Protein AF-A0A969VNU3-F1 (afdb_monomer)

Secondary structure (DSSP, 8-state):
----HHHHHHHTT-S-STT--HHHHHHHHHHHHHHH-GGGT--HHHHHHHHHHHHHHHHHHH-GGGGSTTTSSS--S----------GGG-TTHHHHHHHHHHHHHHHHHHHHHHHHHHHHHHHHHHHHHHHHHHHHHHHHHHHHHHHHHHHHH---TTGGGS---PPPHHHHHHHHHHHHHHHHHHHHHHHHHHHHHHHHHHHHHHHHHHHHHHH-

Radius of gyration: 34.11 Å; Cα contacts (8 Å, |Δi|>4): 117; chains: 1; bounding box: 64×37×109 Å

Structure (mmCIF, N/CA/C/O backbone):
data_AF-A0A969VNU3-F1
#
_entry.id   AF-A0A969VNU3-F1
#
loop_
_atom_site.group_PDB
_atom_site.id
_atom_site.type_symbol
_atom_site.label_atom_id
_atom_site.label_alt_id
_atom_site.label_comp_id
_atom_site.label_asym_id
_atom_site.label_entity_id
_atom_site.label_seq_id
_atom_site.pdbx_PDB_ins_code
_atom_site.Cartn_x
_atom_site.Cartn_y
_atom_site.Cartn_z
_atom_site.occupancy
_atom_site.B_iso_or_equiv
_atom_site.auth_seq_id
_atom_site.auth_comp_id
_atom_site.auth_asym_id
_atom_site.auth_atom_id
_atom_site.pdbx_PDB_model_num
ATOM 1 N N . MET A 1 1 ? -11.253 19.988 -46.167 1.00 52.16 1 MET A N 1
ATOM 2 C CA . 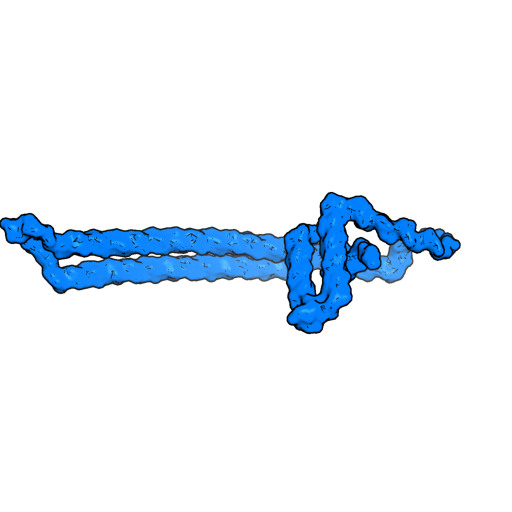MET A 1 1 ? -10.083 19.288 -46.741 1.00 52.16 1 MET A CA 1
ATOM 3 C C . MET A 1 1 ? -10.090 17.891 -46.153 1.00 52.16 1 MET A C 1
ATOM 5 O O . MET A 1 1 ? -10.460 17.763 -44.998 1.00 52.16 1 MET A O 1
ATOM 9 N N . THR A 1 2 ? -9.782 16.848 -46.916 1.00 67.12 2 THR A N 1
ATOM 10 C CA . THR A 1 2 ? -9.648 15.495 -46.355 1.00 67.12 2 THR A CA 1
ATOM 11 C C . THR A 1 2 ? -8.232 15.338 -45.817 1.00 67.12 2 THR A C 1
ATOM 13 O O . THR A 1 2 ? -7.292 15.372 -46.605 1.00 67.12 2 THR A O 1
ATOM 16 N N . ILE A 1 3 ? -8.081 15.224 -44.497 1.00 78.31 3 ILE A N 1
ATOM 17 C CA . ILE A 1 3 ? -6.779 14.985 -43.867 1.00 78.31 3 ILE A CA 1
ATOM 18 C C . ILE A 1 3 ? -6.299 13.562 -44.175 1.00 78.31 3 ILE A C 1
ATOM 20 O O . ILE A 1 3 ? -7.074 12.608 -44.090 1.00 78.31 3 ILE A O 1
ATOM 24 N N . THR A 1 4 ? -5.032 13.428 -44.558 1.00 85.81 4 THR A N 1
ATOM 25 C CA . THR A 1 4 ? -4.413 12.132 -44.886 1.00 85.81 4 THR A CA 1
ATOM 26 C C . THR A 1 4 ? -3.891 11.418 -43.634 1.00 85.81 4 THR A C 1
ATOM 28 O O . THR A 1 4 ? -3.737 12.020 -42.566 1.00 85.81 4 THR A O 1
ATOM 31 N N . TYR A 1 5 ? -3.574 10.128 -43.738 1.00 83.12 5 TYR A N 1
ATOM 32 C CA . TYR A 1 5 ? -2.960 9.323 -42.681 1.00 83.12 5 TYR A CA 1
ATOM 33 C C . TYR A 1 5 ? -1.627 9.918 -42.213 1.00 83.12 5 TYR A C 1
ATOM 35 O O . TYR A 1 5 ? -1.402 10.073 -41.013 1.00 83.12 5 TYR A O 1
ATOM 43 N N . ILE A 1 6 ? -0.768 10.316 -43.158 1.00 84.25 6 ILE A N 1
ATOM 44 C CA . ILE A 1 6 ? 0.545 10.909 -42.861 1.00 84.25 6 ILE A CA 1
ATOM 45 C C . ILE A 1 6 ? 0.376 12.257 -42.153 1.00 84.25 6 ILE A C 1
ATOM 47 O O . ILE A 1 6 ? 1.081 12.546 -41.186 1.00 84.25 6 ILE A O 1
ATOM 51 N N . GLU A 1 7 ? -0.563 13.088 -42.602 1.00 85.38 7 GLU A N 1
ATOM 52 C CA . GLU A 1 7 ? -0.856 14.364 -41.944 1.00 85.38 7 GLU A CA 1
ATOM 53 C C . GLU A 1 7 ? -1.449 14.159 -40.551 1.00 85.38 7 GLU A C 1
ATOM 55 O O . GLU A 1 7 ? -1.065 14.857 -39.615 1.00 85.38 7 GLU A O 1
ATOM 60 N N . SER A 1 8 ? -2.314 13.161 -40.383 1.00 87.50 8 SER A N 1
ATOM 61 C CA . SER A 1 8 ? -2.914 12.836 -39.089 1.00 87.50 8 SER A CA 1
ATOM 62 C C . SER A 1 8 ? -1.859 12.384 -38.073 1.00 87.50 8 SER A C 1
ATOM 64 O O . SER A 1 8 ? -1.873 12.840 -36.928 1.00 87.50 8 SER A O 1
ATOM 66 N N . LEU A 1 9 ? -0.894 11.559 -38.497 1.00 88.19 9 LEU A N 1
ATOM 67 C CA . LEU A 1 9 ? 0.259 11.166 -37.680 1.00 88.19 9 LEU A CA 1
ATOM 68 C C . LEU A 1 9 ? 1.128 12.373 -37.296 1.00 88.19 9 LEU A C 1
ATOM 70 O O . LEU A 1 9 ? 1.498 12.511 -36.132 1.00 88.19 9 LEU A O 1
ATOM 74 N N . LYS A 1 10 ? 1.384 13.293 -38.236 1.00 90.31 10 LYS A N 1
ATOM 75 C CA . LYS A 1 10 ? 2.133 14.535 -37.969 1.00 90.31 10 LYS A CA 1
ATOM 76 C C . LYS A 1 10 ? 1.428 15.435 -36.955 1.00 90.31 10 LYS A C 1
ATOM 78 O O . LYS A 1 10 ? 2.082 15.942 -36.049 1.00 90.31 10 LYS A O 1
ATOM 83 N N . VAL A 1 11 ? 0.108 15.601 -37.064 1.00 89.06 11 VAL A N 1
ATOM 84 C CA . VAL A 1 11 ? -0.693 16.395 -36.112 1.00 89.06 11 VAL A CA 1
ATOM 85 C C . VAL A 1 11 ? -0.615 15.816 -34.695 1.00 89.06 11 VAL A C 1
ATOM 87 O O . VAL A 1 11 ? -0.580 16.567 -33.722 1.00 89.06 11 VAL A O 1
ATOM 90 N N . PHE A 1 12 ? -0.538 14.490 -34.575 1.00 89.88 12 PHE A N 1
ATOM 91 C CA . PHE A 1 12 ? -0.392 13.786 -33.298 1.00 89.88 12 PHE A CA 1
ATOM 92 C C . PHE A 1 12 ? 1.065 13.600 -32.853 1.00 89.88 12 PHE A C 1
ATOM 94 O O . PHE A 1 12 ? 1.301 13.076 -31.765 1.00 89.88 12 PHE A O 1
ATOM 101 N N . ASN A 1 13 ? 2.030 14.047 -33.663 1.00 88.25 13 ASN A N 1
ATOM 102 C CA . ASN A 1 13 ? 3.461 13.827 -33.466 1.00 88.25 13 ASN A CA 1
ATOM 103 C C . ASN A 1 13 ? 3.818 12.340 -33.256 1.00 88.25 13 ASN A C 1
ATOM 105 O O . ASN A 1 13 ? 4.606 11.990 -32.378 1.00 88.25 13 ASN A O 1
ATOM 109 N N . LEU A 1 14 ? 3.197 11.462 -34.048 1.00 86.38 14 LEU A N 1
ATOM 110 C CA . LEU A 1 14 ? 3.408 10.015 -34.036 1.00 86.38 14 LEU A CA 1
ATOM 111 C C . LEU A 1 14 ? 4.155 9.574 -35.297 1.00 86.38 14 LEU A C 1
ATOM 113 O O . LEU A 1 14 ? 3.920 10.097 -36.384 1.00 86.38 14 LEU A O 1
ATOM 117 N N . SER A 1 15 ? 5.027 8.576 -35.161 1.00 82.50 15 SER A N 1
ATOM 118 C CA . SER A 1 15 ? 5.739 7.975 -36.298 1.00 82.50 15 SER A CA 1
ATOM 119 C C . SER A 1 15 ? 4.941 6.842 -36.957 1.00 82.50 15 SER A C 1
ATOM 121 O O . SER A 1 15 ? 4.994 6.692 -38.175 1.00 82.50 15 SER A O 1
ATOM 123 N N . SER A 1 16 ? 4.175 6.067 -36.179 1.00 83.62 16 SER A N 1
ATOM 124 C CA . SER A 1 16 ? 3.247 5.041 -36.676 1.00 83.62 16 SER A CA 1
ATOM 125 C C . SER A 1 16 ? 2.160 4.709 -35.638 1.00 83.62 16 SER A C 1
ATOM 127 O O . SER A 1 16 ? 2.194 5.205 -34.511 1.00 83.62 16 SER A O 1
ATOM 129 N N . LEU A 1 17 ? 1.182 3.878 -36.025 1.00 83.44 17 LEU A N 1
ATOM 130 C CA . LEU A 1 17 ? 0.120 3.358 -35.148 1.00 83.44 17 LEU A CA 1
ATOM 131 C C . LEU A 1 17 ? 0.421 1.960 -34.573 1.00 83.44 17 LEU A C 1
ATOM 133 O O . LEU A 1 17 ? -0.450 1.370 -33.942 1.00 83.44 17 LEU A O 1
ATOM 137 N N . ASP A 1 18 ? 1.612 1.398 -34.796 1.00 80.44 18 ASP A N 1
ATOM 138 C CA . ASP A 1 18 ? 1.861 -0.034 -34.543 1.00 80.44 18 ASP A CA 1
ATOM 139 C C . ASP A 1 18 ? 1.882 -0.404 -33.051 1.00 80.44 18 ASP A C 1
ATOM 141 O O . ASP A 1 18 ? 1.608 -1.546 -32.703 1.00 80.44 18 ASP A O 1
ATOM 145 N N . ASN A 1 19 ? 2.122 0.576 -32.174 1.00 77.50 19 ASN A N 1
ATOM 146 C CA . ASN A 1 19 ? 2.157 0.409 -30.717 1.00 77.50 19 ASN A CA 1
ATOM 147 C C . ASN A 1 19 ? 1.253 1.413 -29.983 1.00 77.50 19 ASN A C 1
ATOM 149 O O . ASN A 1 19 ? 1.506 1.733 -28.822 1.00 77.50 19 ASN A O 1
ATOM 153 N N . VAL A 1 20 ? 0.241 1.959 -30.666 1.00 82.81 20 VAL A N 1
ATOM 154 C CA . VAL A 1 20 ? -0.640 2.983 -30.095 1.00 82.81 20 VAL A CA 1
ATOM 155 C C . VAL A 1 20 ? -2.052 2.429 -29.955 1.00 82.81 20 VAL A C 1
ATOM 157 O O . VAL A 1 20 ? -2.669 2.067 -30.953 1.00 82.81 20 VAL A O 1
ATOM 160 N N . ASP A 1 21 ? -2.580 2.380 -28.732 1.00 84.56 21 ASP A N 1
ATOM 161 C CA . ASP A 1 21 ? -3.966 1.970 -28.479 1.00 84.56 21 ASP A CA 1
ATOM 162 C C . ASP A 1 21 ? -4.954 3.157 -28.554 1.00 84.56 21 ASP A C 1
ATOM 164 O O . ASP A 1 21 ? -4.580 4.335 -28.520 1.00 84.56 21 ASP A O 1
ATOM 168 N N . GLU A 1 22 ? -6.259 2.873 -28.654 1.00 85.69 22 GLU A N 1
ATOM 169 C CA . GLU A 1 22 ? -7.290 3.925 -28.730 1.00 85.69 22 GLU A CA 1
ATOM 170 C C . GLU A 1 22 ? -7.234 4.873 -27.516 1.00 85.69 22 GLU A C 1
ATOM 172 O O . GLU A 1 22 ? -7.473 6.081 -27.630 1.00 85.69 22 GLU A O 1
ATOM 177 N N . LYS A 1 23 ? -6.893 4.338 -26.339 1.00 85.56 23 LYS A N 1
ATOM 178 C CA . LYS A 1 23 ? -6.832 5.088 -25.083 1.00 85.56 23 LYS A CA 1
ATOM 179 C C . LYS A 1 23 ? -5.695 6.114 -25.106 1.00 85.56 23 LYS A C 1
ATOM 181 O O . LYS A 1 23 ? -5.881 7.239 -24.631 1.00 85.56 23 LYS A O 1
ATOM 186 N N . GLN A 1 24 ? -4.553 5.769 -25.688 1.00 85.56 24 GLN A N 1
ATOM 187 C CA . GLN A 1 24 ? -3.402 6.641 -25.887 1.00 85.56 24 GLN A CA 1
ATOM 188 C C . GLN A 1 24 ? -3.718 7.739 -26.903 1.00 85.56 24 GLN A C 1
ATOM 190 O O . GLN A 1 24 ? -3.516 8.913 -26.586 1.00 85.56 24 GLN A O 1
ATOM 195 N N . ILE A 1 25 ? -4.321 7.408 -28.054 1.00 88.06 25 ILE A N 1
ATOM 196 C CA . ILE A 1 25 ? -4.756 8.412 -29.048 1.00 88.06 25 ILE A CA 1
ATOM 197 C C . ILE A 1 25 ? -5.728 9.409 -28.408 1.00 88.06 25 ILE A C 1
ATOM 199 O O . ILE A 1 25 ? -5.568 10.623 -28.544 1.00 88.06 25 ILE A O 1
ATOM 203 N N . ARG A 1 26 ? -6.709 8.922 -27.641 1.00 89.38 26 ARG A N 1
ATOM 204 C CA . ARG A 1 26 ? -7.665 9.775 -26.922 1.00 89.38 26 ARG A CA 1
ATOM 205 C C . ARG A 1 26 ? -6.984 10.682 -25.896 1.00 89.38 26 ARG A C 1
ATOM 207 O O . ARG A 1 26 ? -7.356 11.847 -25.755 1.00 89.38 26 ARG A O 1
ATOM 214 N N . THR A 1 27 ? -5.990 10.167 -25.179 1.00 89.88 27 THR A N 1
ATOM 215 C CA . THR A 1 27 ? -5.241 10.941 -24.180 1.00 89.88 27 THR A CA 1
ATOM 216 C C . THR A 1 27 ? -4.445 12.067 -24.841 1.00 89.88 27 THR A C 1
ATOM 218 O O . THR A 1 27 ? -4.548 13.219 -24.413 1.00 89.88 27 THR A O 1
ATOM 221 N N . ILE A 1 28 ? -3.728 11.760 -25.926 1.00 89.00 28 ILE A N 1
ATOM 222 C CA . ILE A 1 28 ? -2.979 12.742 -26.724 1.00 89.00 28 ILE A CA 1
ATOM 223 C C . ILE A 1 28 ? -3.931 13.801 -27.292 1.00 89.00 28 ILE A C 1
ATOM 225 O O . ILE A 1 28 ? -3.672 14.996 -27.151 1.00 89.00 28 ILE A O 1
ATOM 229 N N . TYR A 1 29 ? -5.081 13.388 -27.833 1.00 91.12 29 TYR A N 1
ATOM 230 C CA . TYR A 1 29 ? -6.105 14.308 -28.326 1.00 91.12 29 TYR A CA 1
ATOM 231 C C . TYR A 1 29 ? -6.571 15.287 -27.245 1.00 91.12 29 TYR A C 1
ATOM 233 O O . TYR A 1 29 ? -6.606 16.488 -27.488 1.00 91.12 29 TYR A O 1
ATOM 241 N N . HIS A 1 30 ? -6.880 14.819 -26.032 1.00 90.00 30 HIS A N 1
ATOM 242 C CA . HIS A 1 30 ? -7.310 15.705 -24.947 1.00 90.00 30 HIS A CA 1
ATOM 243 C C . HIS A 1 30 ? -6.212 16.677 -24.488 1.00 90.00 30 HIS A C 1
ATOM 245 O O . HIS A 1 30 ? -6.521 17.812 -24.115 1.00 90.00 30 HIS A O 1
ATOM 251 N N . LEU A 1 31 ? -4.943 16.261 -24.521 1.00 88.94 31 LEU A N 1
ATOM 252 C CA . LEU A 1 31 ? -3.804 17.132 -24.220 1.00 88.94 31 LEU A CA 1
ATOM 253 C C . LEU A 1 31 ? -3.647 18.231 -25.279 1.00 88.94 31 LEU A C 1
ATOM 255 O O . LEU A 1 31 ? -3.577 19.411 -24.931 1.00 88.94 31 LEU A O 1
ATOM 259 N N . LEU A 1 32 ? -3.668 17.863 -26.561 1.00 88.38 32 LEU A N 1
ATOM 260 C CA . LEU A 1 32 ? -3.571 18.810 -27.675 1.00 88.38 32 LEU A CA 1
ATOM 261 C C . LEU A 1 32 ? -4.807 19.716 -27.750 1.00 88.38 32 LEU A C 1
ATOM 263 O O . LEU A 1 32 ? -4.678 20.917 -27.971 1.00 88.38 32 LEU A O 1
ATOM 267 N N . ALA A 1 33 ? -5.997 19.189 -27.462 1.00 88.69 33 ALA A N 1
ATOM 268 C CA . ALA A 1 33 ? -7.237 19.955 -27.429 1.00 88.69 33 ALA A CA 1
ATOM 269 C C . ALA A 1 33 ? -7.178 21.062 -26.375 1.00 88.69 33 ALA A C 1
ATOM 271 O O . ALA A 1 33 ? -7.565 22.185 -26.659 1.00 88.69 33 ALA A O 1
ATOM 272 N N . LYS A 1 34 ? -6.630 20.798 -25.181 1.00 88.00 34 LYS A N 1
ATOM 273 C CA . LYS A 1 34 ? -6.441 21.841 -24.156 1.00 88.00 34 LYS A CA 1
ATOM 274 C C . LYS A 1 34 ? -5.518 22.973 -24.615 1.00 88.00 34 LYS A C 1
ATOM 276 O O . LYS A 1 34 ? -5.687 24.085 -24.125 1.00 88.00 34 LYS A O 1
ATOM 281 N N . LYS A 1 35 ? -4.569 22.681 -25.509 1.00 84.44 35 LYS A N 1
ATOM 282 C CA . LYS A 1 35 ? -3.585 23.633 -26.040 1.00 84.44 35 LYS A CA 1
ATOM 283 C C . LYS A 1 35 ? -4.126 24.438 -27.224 1.00 84.44 35 LYS A C 1
ATOM 285 O O . LYS A 1 35 ? -3.872 25.632 -27.301 1.00 84.44 35 LYS A O 1
ATOM 290 N N . TYR A 1 36 ? -4.859 23.794 -28.130 1.00 83.94 36 TYR A N 1
ATOM 291 C CA . TYR A 1 36 ? -5.325 24.408 -29.376 1.00 83.94 36 TYR A CA 1
ATOM 292 C C . TYR A 1 36 ? -6.780 24.899 -29.327 1.00 83.94 36 TYR A C 1
ATOM 294 O O . TYR A 1 36 ? -7.245 25.469 -30.307 1.00 83.94 36 TYR A O 1
ATOM 302 N N . HIS A 1 37 ? -7.508 24.721 -28.216 1.00 87.38 37 HIS A N 1
ATOM 303 C CA . HIS A 1 37 ? -8.903 25.164 -28.126 1.00 87.38 37 HIS A CA 1
ATOM 304 C C . HIS A 1 37 ? -9.038 26.689 -28.306 1.00 87.38 37 HIS A C 1
ATOM 306 O O . HIS A 1 37 ? -8.367 27.432 -27.580 1.00 87.38 37 HIS A O 1
ATOM 312 N N . PRO A 1 38 ? -9.948 27.176 -29.172 1.00 87.94 38 PRO A N 1
ATOM 313 C CA . PRO A 1 38 ? -10.144 28.610 -29.397 1.00 87.94 38 PRO A CA 1
ATOM 314 C C . PRO A 1 38 ? -10.541 29.371 -28.126 1.00 87.94 38 PRO A C 1
ATOM 316 O O . PRO A 1 38 ? -9.966 30.415 -27.837 1.00 87.94 38 PRO A O 1
ATOM 319 N N . ASP A 1 39 ? -11.401 28.791 -27.281 1.00 86.25 39 ASP A N 1
ATOM 320 C CA . ASP A 1 39 ? -11.781 29.386 -25.984 1.00 86.25 39 ASP A CA 1
ATOM 321 C C . ASP A 1 39 ? -1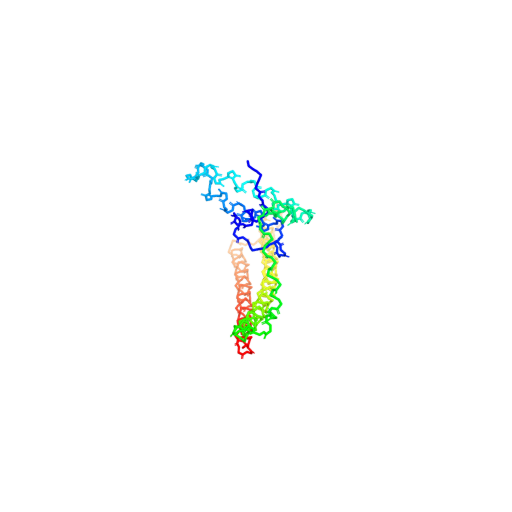0.610 29.568 -25.002 1.00 86.25 39 ASP A C 1
ATOM 323 O O . ASP A 1 39 ? -10.740 30.267 -24.001 1.00 86.25 39 ASP A O 1
ATOM 327 N N . LYS A 1 40 ? -9.465 28.922 -25.255 1.00 81.88 40 LYS A N 1
ATOM 328 C CA . LYS A 1 40 ? -8.245 29.033 -24.441 1.00 81.88 40 LYS A CA 1
ATOM 329 C C . LYS A 1 40 ? -7.131 29.812 -25.147 1.00 81.88 40 LYS A C 1
ATOM 331 O O . LYS A 1 40 ? -5.985 29.751 -24.711 1.00 81.88 40 LYS A O 1
ATOM 336 N N . GLY A 1 41 ? -7.461 30.529 -26.224 1.00 78.25 41 GLY A N 1
ATOM 337 C CA . GLY A 1 41 ? -6.510 31.310 -27.018 1.00 78.25 41 GLY A CA 1
ATOM 338 C C . GLY A 1 41 ? -5.774 30.513 -28.100 1.00 78.25 41 GLY A C 1
ATOM 339 O O . GLY A 1 41 ? -4.786 31.001 -28.642 1.00 78.25 41 GLY A O 1
ATOM 340 N N . GLY A 1 42 ? -6.219 29.291 -28.408 1.00 84.00 42 GLY A N 1
ATOM 341 C CA . GLY A 1 42 ? -5.704 28.497 -29.523 1.00 84.00 42 GLY A CA 1
ATOM 342 C C . GLY A 1 42 ? -6.303 28.898 -30.877 1.00 84.00 42 GLY A C 1
ATOM 343 O O . GLY A 1 42 ? -7.305 29.605 -30.952 1.00 84.00 42 GLY A O 1
ATOM 344 N N . ASN A 1 43 ? -5.694 28.437 -31.970 1.00 87.75 43 ASN A N 1
ATOM 345 C CA . ASN A 1 43 ? -6.209 28.689 -33.315 1.00 87.75 43 ASN A CA 1
ATOM 346 C C . ASN A 1 43 ? -7.345 27.705 -33.654 1.00 87.75 43 ASN A C 1
ATOM 348 O O . ASN A 1 43 ? -7.168 26.486 -33.598 1.00 87.75 43 ASN A O 1
ATOM 352 N N . ALA A 1 44 ? -8.503 28.239 -34.050 1.00 83.81 44 ALA A N 1
ATOM 353 C CA . ALA A 1 44 ? -9.670 27.454 -34.444 1.00 83.81 44 ALA A CA 1
ATOM 354 C C . ALA A 1 44 ? -9.390 26.506 -35.628 1.00 83.81 44 ALA A C 1
ATOM 356 O O . ALA A 1 44 ? -9.893 25.382 -35.639 1.00 83.81 44 ALA A O 1
ATOM 357 N N . GLU A 1 45 ? -8.563 26.915 -36.594 1.00 85.31 45 GLU A N 1
ATOM 358 C CA . GLU A 1 45 ? -8.197 26.081 -37.748 1.00 85.31 45 GLU A CA 1
ATOM 359 C C . GLU A 1 45 ? -7.340 24.880 -37.336 1.00 85.31 45 GLU A C 1
ATOM 361 O O . GLU A 1 45 ? -7.556 23.762 -37.809 1.00 85.31 45 GLU A O 1
ATOM 366 N N . ASP A 1 46 ? -6.408 25.082 -36.405 1.00 83.62 46 ASP A N 1
ATOM 367 C CA . ASP A 1 46 ? -5.560 24.009 -35.879 1.00 83.62 46 ASP A CA 1
ATOM 368 C C . ASP A 1 46 ? -6.373 23.033 -35.025 1.00 83.62 46 ASP A C 1
ATOM 370 O O . ASP A 1 46 ? -6.154 21.821 -35.068 1.00 83.62 46 ASP A O 1
ATOM 374 N N . PHE A 1 47 ? -7.377 23.537 -34.304 1.00 86.75 47 PHE A N 1
ATOM 375 C CA . PHE A 1 47 ? -8.314 22.697 -33.569 1.00 86.75 47 PHE A CA 1
ATOM 376 C C . PHE A 1 47 ? -9.199 21.847 -34.495 1.00 86.75 47 PHE A C 1
ATOM 378 O O . PHE A 1 47 ? -9.454 20.675 -34.201 1.00 86.75 47 PHE A O 1
ATOM 385 N N . ILE A 1 48 ? -9.636 22.397 -35.635 1.00 86.69 48 ILE A N 1
ATOM 386 C CA . ILE A 1 48 ? -10.380 21.645 -36.658 1.00 86.69 48 ILE A CA 1
ATOM 387 C C . ILE A 1 48 ? -9.502 20.528 -37.237 1.00 86.69 48 ILE A C 1
ATOM 389 O O . ILE A 1 48 ? -9.929 19.372 -37.234 1.00 86.69 48 ILE A O 1
ATOM 393 N N . LYS A 1 49 ? -8.255 20.835 -37.627 1.00 88.31 49 LYS A N 1
ATOM 394 C CA . LYS A 1 49 ? -7.288 19.837 -38.124 1.00 88.31 49 LYS A CA 1
ATOM 395 C C . LYS A 1 49 ? -7.015 18.737 -37.098 1.00 88.31 49 LYS A C 1
ATOM 397 O O . LYS A 1 49 ? -6.978 17.560 -37.448 1.00 88.31 49 LYS A O 1
ATOM 402 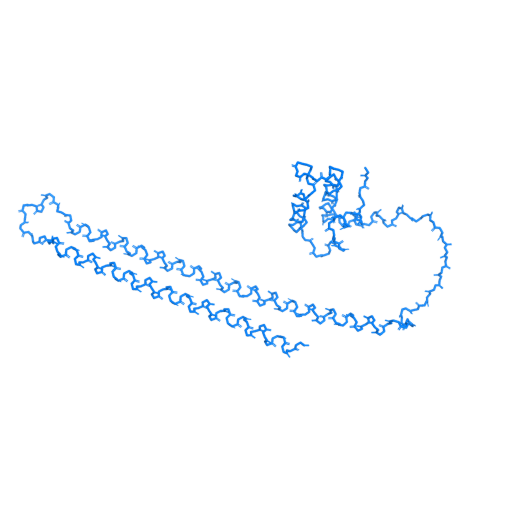N N . LEU A 1 50 ? -6.887 19.097 -35.819 1.00 89.12 50 LEU A N 1
ATOM 403 C CA . LEU A 1 50 ? -6.723 18.142 -34.722 1.00 89.12 50 LEU A CA 1
ATOM 404 C C . LEU A 1 50 ? -7.927 17.199 -34.588 1.00 89.12 50 LEU A C 1
ATOM 406 O O . LEU A 1 50 ? -7.756 15.998 -34.376 1.00 89.12 50 LEU A O 1
ATOM 410 N N . ARG A 1 51 ? -9.150 17.727 -34.711 1.00 90.06 51 ARG A N 1
ATOM 411 C CA . ARG A 1 51 ? -10.381 16.928 -34.637 1.00 90.06 51 ARG A CA 1
ATOM 412 C C . ARG A 1 51 ? -10.512 15.972 -35.823 1.00 90.06 51 ARG A C 1
ATOM 414 O O . ARG A 1 51 ? -10.912 14.826 -35.628 1.00 90.06 51 ARG A O 1
ATOM 421 N N . GLU A 1 52 ? -10.175 16.430 -37.025 1.00 89.31 52 GLU A N 1
ATOM 422 C CA . GLU A 1 52 ? -10.189 15.608 -38.239 1.00 89.31 52 GLU A CA 1
ATOM 423 C C . GLU A 1 52 ? -9.129 14.497 -38.171 1.00 89.31 52 GLU A C 1
ATOM 425 O O . GLU A 1 52 ? -9.457 13.334 -38.405 1.00 89.31 52 GLU A O 1
ATOM 430 N N . ALA A 1 53 ? -7.902 14.818 -37.736 1.00 89.81 53 ALA A N 1
ATOM 431 C CA . ALA A 1 53 ? -6.830 13.841 -37.520 1.00 89.81 53 ALA A CA 1
ATOM 432 C C . ALA A 1 53 ? -7.231 12.761 -36.504 1.00 89.81 53 ALA A C 1
ATOM 434 O O . ALA A 1 53 ? -6.998 11.573 -36.719 1.00 89.81 53 ALA A O 1
ATOM 435 N N . TYR A 1 54 ? -7.872 13.161 -35.402 1.00 90.75 54 TYR A N 1
ATOM 436 C CA . TYR A 1 54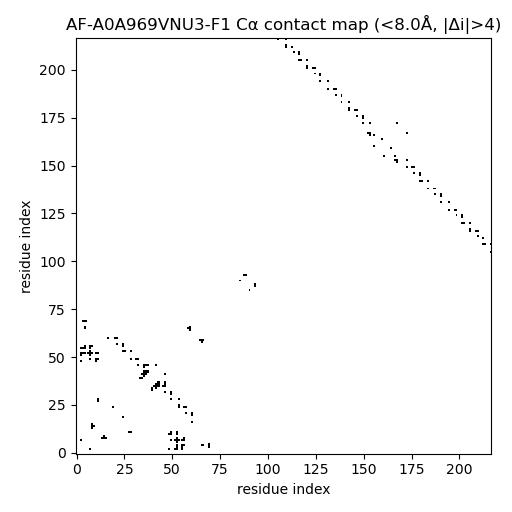 ? -8.341 12.232 -34.375 1.00 90.75 54 TYR A CA 1
ATOM 437 C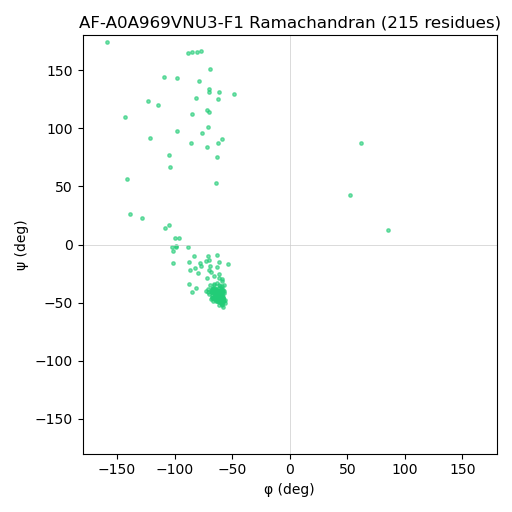 C . TYR A 1 54 ? -9.373 11.236 -34.916 1.00 90.75 54 TYR A C 1
ATOM 439 O O . TYR A 1 54 ? -9.263 10.033 -34.671 1.00 90.75 54 TYR A O 1
ATOM 447 N N . ALA A 1 55 ? -10.366 11.731 -35.661 1.00 88.06 55 ALA A N 1
ATOM 448 C CA . ALA A 1 55 ? -11.391 10.888 -36.266 1.00 88.06 55 ALA A CA 1
ATOM 449 C C . ALA A 1 55 ? -10.777 9.891 -37.261 1.00 88.06 55 ALA A C 1
ATOM 451 O O . ALA A 1 55 ? -11.108 8.705 -37.217 1.00 88.06 55 ALA A O 1
ATOM 452 N N . PHE A 1 56 ? -9.830 10.353 -38.085 1.00 88.69 56 PHE A N 1
ATOM 453 C CA . PHE A 1 56 ? -9.130 9.513 -39.053 1.00 88.69 56 PHE A CA 1
ATOM 454 C C . PHE A 1 56 ? -8.287 8.424 -38.375 1.00 88.69 56 PHE A C 1
ATOM 456 O O . PHE A 1 56 ? -8.406 7.253 -38.726 1.00 88.69 56 PHE A O 1
ATOM 463 N N . LEU A 1 57 ? -7.467 8.771 -37.373 1.00 88.06 57 LEU A N 1
ATOM 464 C CA . LEU A 1 57 ? -6.614 7.799 -36.674 1.00 88.06 57 LEU A CA 1
ATOM 465 C C . LEU A 1 57 ? -7.430 6.763 -35.903 1.00 88.06 57 LEU A C 1
ATOM 467 O O . LEU A 1 57 ? -7.087 5.582 -35.918 1.00 88.06 57 LEU A O 1
ATOM 471 N N . LYS A 1 58 ? -8.533 7.182 -35.271 1.00 87.88 58 LYS A N 1
ATOM 472 C CA . LYS A 1 58 ? -9.455 6.260 -34.603 1.00 87.88 58 LYS A CA 1
ATOM 473 C C . LYS A 1 58 ? -10.038 5.248 -35.591 1.00 87.88 58 LYS A C 1
ATOM 475 O O . LYS A 1 58 ? -10.115 4.061 -35.289 1.00 87.88 58 LYS A O 1
ATOM 480 N N . GLU A 1 59 ? -10.419 5.703 -36.779 1.00 84.38 59 GLU A N 1
ATOM 481 C CA . GLU A 1 59 ? -10.942 4.821 -37.818 1.00 84.38 59 GLU A CA 1
ATOM 482 C C . GLU A 1 59 ? -9.853 3.923 -38.428 1.00 84.38 59 GLU A C 1
ATOM 484 O O . GLU A 1 59 ? -10.098 2.742 -38.658 1.00 84.38 59 GLU A O 1
ATOM 489 N N . ALA A 1 60 ? -8.633 4.434 -38.624 1.00 84.81 60 ALA A N 1
ATOM 490 C CA . ALA A 1 60 ? -7.478 3.677 -39.120 1.00 84.81 60 ALA A CA 1
ATOM 491 C C . ALA A 1 60 ? -6.940 2.636 -38.115 1.00 84.81 60 ALA A C 1
ATOM 493 O O . ALA A 1 60 ? -6.221 1.703 -38.500 1.00 84.81 60 ALA A O 1
ATOM 494 N N . LEU A 1 61 ? -7.287 2.779 -36.830 1.00 83.69 61 LEU A N 1
ATOM 495 C CA . LEU A 1 61 ? -7.050 1.769 -35.800 1.00 83.69 61 LEU A CA 1
ATOM 496 C C . LEU A 1 61 ? -7.970 0.552 -35.992 1.00 83.69 61 LEU A C 1
ATOM 498 O O . LEU A 1 61 ? -7.522 -0.582 -35.863 1.00 83.69 61 LEU A O 1
ATOM 502 N N . ILE A 1 62 ? -9.236 0.804 -36.338 1.00 82.75 62 ILE A N 1
ATOM 503 C CA . ILE A 1 62 ? -10.278 -0.216 -36.531 1.00 82.75 62 ILE A CA 1
ATOM 504 C C . ILE A 1 62 ? -10.175 -0.848 -37.928 1.00 82.75 62 ILE A C 1
ATOM 506 O O . ILE A 1 62 ? -10.357 -2.053 -38.077 1.00 82.75 62 ILE A O 1
ATOM 510 N N . ASN A 1 63 ? -9.844 -0.045 -38.946 1.00 80.62 63 ASN A N 1
ATOM 511 C CA . ASN A 1 63 ? -9.792 -0.435 -40.354 1.00 80.62 63 ASN A CA 1
ATOM 512 C C . ASN A 1 63 ? -8.384 -0.200 -40.944 1.00 80.62 63 ASN A C 1
ATOM 514 O O . ASN A 1 63 ? -8.111 0.872 -41.495 1.00 80.62 63 ASN A O 1
ATOM 518 N N . PRO A 1 64 ? -7.481 -1.203 -40.904 1.00 75.25 64 PRO A N 1
ATOM 519 C CA . PRO A 1 64 ? -6.097 -1.064 -41.371 1.00 75.25 64 PRO A CA 1
ATOM 520 C C . PRO A 1 64 ? -5.958 -0.756 -42.869 1.00 75.25 64 PRO A C 1
ATOM 522 O O . PRO A 1 64 ? -4.923 -0.260 -43.307 1.00 75.25 64 PRO A O 1
ATOM 525 N N . THR A 1 65 ? -6.991 -1.023 -43.673 1.00 73.56 65 THR A N 1
ATOM 526 C CA . THR A 1 65 ? -7.024 -0.731 -45.115 1.00 73.56 65 THR A CA 1
ATOM 527 C C . THR A 1 65 ? -6.988 0.768 -45.417 1.00 73.56 65 THR A C 1
ATOM 529 O O . THR A 1 65 ? -6.423 1.161 -46.436 1.00 73.56 65 THR A O 1
ATOM 532 N N . LYS A 1 66 ? -7.473 1.621 -44.503 1.00 69.69 66 LYS A N 1
ATOM 533 C CA . LYS A 1 66 ? -7.360 3.087 -44.613 1.00 69.69 66 LYS A CA 1
ATOM 534 C C . LYS A 1 66 ? -5.937 3.617 -44.417 1.00 69.69 66 LYS A C 1
ATOM 536 O O . LYS A 1 66 ? -5.663 4.756 -44.765 1.00 69.69 66 LYS A O 1
ATOM 541 N N . ARG A 1 67 ? -5.007 2.795 -43.913 1.00 72.00 67 ARG A N 1
ATOM 542 C CA . ARG A 1 67 ? -3.581 3.159 -43.817 1.00 72.00 67 ARG A CA 1
ATOM 543 C C . ARG A 1 67 ? -2.885 3.168 -45.187 1.00 72.00 67 ARG A C 1
ATOM 545 O O . ARG A 1 67 ? -1.770 3.663 -45.291 1.00 72.00 67 ARG A O 1
ATOM 552 N N . ARG A 1 68 ? -3.511 2.583 -46.223 1.00 65.19 68 ARG A N 1
ATOM 553 C CA . ARG A 1 68 ? -2.921 2.375 -47.560 1.00 65.19 68 ARG A CA 1
ATOM 554 C C . ARG A 1 68 ? -3.370 3.386 -48.619 1.00 65.19 68 ARG A C 1
ATOM 556 O O . ARG A 1 68 ? -2.718 3.490 -49.650 1.00 65.19 68 ARG A O 1
ATOM 563 N N . THR A 1 69 ? -4.444 4.137 -48.379 1.00 58.38 69 THR A N 1
ATOM 564 C CA . THR A 1 69 ? -5.090 4.982 -49.402 1.00 58.38 69 THR A CA 1
ATOM 565 C C . THR A 1 69 ? -4.289 6.221 -49.818 1.00 58.38 69 THR A C 1
ATOM 567 O O . THR A 1 69 ? -4.615 6.830 -50.832 1.00 58.38 69 THR A O 1
ATOM 570 N N . ASP A 1 70 ? -3.203 6.552 -49.112 1.00 55.62 70 ASP A N 1
ATOM 571 C CA . ASP A 1 70 ? -2.383 7.742 -49.397 1.00 55.62 70 ASP A CA 1
ATOM 572 C C . ASP A 1 70 ? -1.076 7.439 -50.146 1.00 55.62 70 ASP A C 1
ATOM 574 O O . ASP A 1 70 ? -0.339 8.358 -50.492 1.00 55.62 70 ASP A O 1
ATOM 578 N N . VAL A 1 71 ? -0.778 6.165 -50.430 1.00 53.50 71 VAL A N 1
ATOM 579 C CA . VAL A 1 71 ? 0.397 5.794 -51.245 1.00 53.50 71 VAL A CA 1
ATOM 580 C C . VAL A 1 71 ? 0.066 5.814 -52.747 1.00 53.50 71 VAL A C 1
ATOM 582 O O . VAL A 1 71 ? 0.956 6.001 -53.570 1.00 53.50 71 VAL A O 1
ATOM 585 N N . GLU A 1 72 ? -1.213 5.702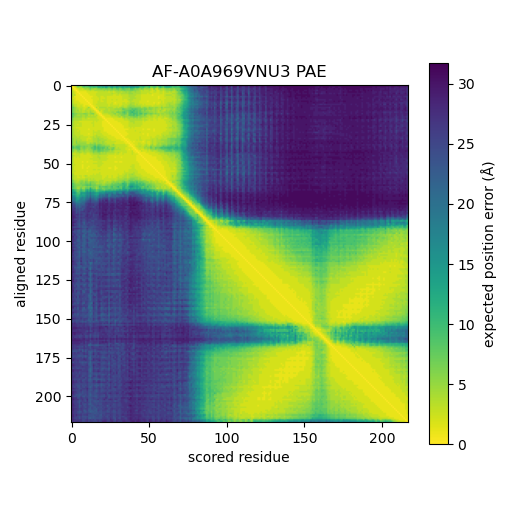 -53.122 1.00 47.81 72 GLU A N 1
ATOM 586 C CA . GLU A 1 72 ? -1.637 5.542 -54.526 1.00 47.81 72 GLU A CA 1
ATOM 587 C C . GLU A 1 72 ? -2.163 6.821 -55.207 1.00 47.81 72 GLU A C 1
ATOM 589 O O . GLU A 1 72 ? -2.379 6.811 -56.414 1.00 47.81 72 GLU A O 1
ATOM 594 N N . SER A 1 73 ? -2.319 7.947 -54.499 1.00 46.25 73 SER A N 1
ATOM 595 C CA . SER A 1 73 ? -2.881 9.188 -55.085 1.00 46.25 73 SER A CA 1
ATOM 596 C C . SER A 1 73 ? -1.849 10.292 -55.371 1.00 46.25 73 SER A C 1
ATOM 598 O O . SER A 1 73 ? -2.205 11.453 -55.561 1.00 46.25 73 SER A O 1
ATOM 600 N N . SER A 1 74 ? -0.552 9.971 -55.411 1.00 41.16 74 SER A N 1
ATOM 601 C CA . SER A 1 74 ? 0.518 10.928 -55.768 1.00 41.16 74 SER A CA 1
ATOM 602 C C . SER A 1 74 ? 1.600 10.336 -56.679 1.00 41.16 74 SER A C 1
ATOM 604 O O . SER A 1 74 ? 2.730 10.816 -56.708 1.00 41.16 74 SER A O 1
ATOM 606 N N . SER A 1 75 ? 1.266 9.317 -57.468 1.00 38.34 75 SER A N 1
ATOM 607 C CA . SER A 1 75 ? 2.141 8.740 -58.495 1.00 38.34 75 SER A CA 1
ATOM 608 C C . SER A 1 75 ? 1.714 9.192 -59.893 1.00 38.34 75 SER A C 1
ATOM 610 O O . SER A 1 75 ? 1.280 8.407 -60.726 1.00 38.34 75 SER A O 1
ATOM 612 N N . ASN A 1 76 ? 1.861 10.491 -60.159 1.00 41.28 76 ASN A N 1
ATOM 613 C CA . ASN A 1 76 ? 1.942 11.001 -61.527 1.00 41.28 76 ASN A CA 1
ATOM 614 C C . ASN A 1 76 ? 2.970 12.137 -61.619 1.00 41.28 76 ASN A C 1
ATOM 616 O O . ASN A 1 76 ? 2.672 13.246 -62.048 1.00 41.28 76 ASN A O 1
ATOM 620 N N . THR A 1 77 ? 4.204 11.840 -61.206 1.00 39.22 77 THR A N 1
ATOM 621 C CA . THR A 1 77 ? 5.374 12.661 -61.529 1.00 39.22 77 THR A CA 1
ATOM 622 C C . THR A 1 77 ? 6.564 11.741 -61.767 1.00 39.22 77 THR A C 1
ATOM 624 O O . THR A 1 77 ? 7.069 11.125 -60.836 1.00 39.22 77 THR A O 1
ATOM 627 N N . GLY A 1 78 ? 6.990 11.653 -63.027 1.00 35.84 78 GLY A N 1
ATOM 628 C CA . GLY A 1 78 ? 8.333 11.234 -63.424 1.00 35.84 78 GLY A CA 1
ATOM 629 C C . GLY A 1 78 ? 8.737 9.815 -63.035 1.00 35.84 78 GLY A C 1
ATOM 630 O O . GLY A 1 78 ? 9.448 9.608 -62.056 1.00 35.84 78 GLY A O 1
ATOM 631 N N . GLN A 1 79 ? 8.409 8.850 -63.896 1.00 39.22 79 GL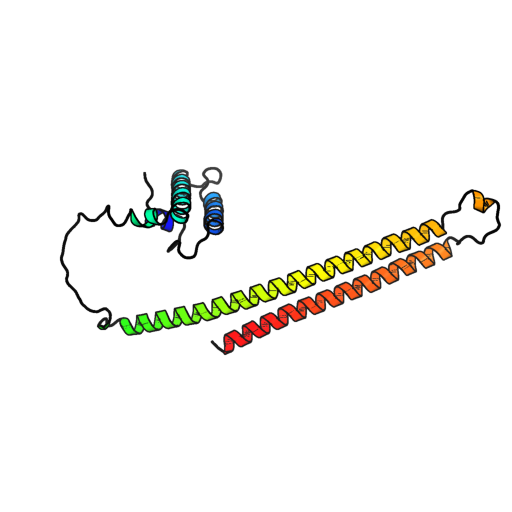N A N 1
ATOM 632 C CA . GLN A 1 79 ? 9.272 7.687 -64.083 1.00 39.22 79 GLN A CA 1
ATOM 633 C C . GLN A 1 79 ? 10.655 8.178 -64.538 1.00 39.22 79 GLN A C 1
ATOM 635 O O . GLN A 1 79 ? 10.928 8.296 -65.729 1.00 39.22 79 GLN A O 1
ATOM 640 N N . THR A 1 80 ? 11.547 8.433 -63.587 1.00 32.59 80 THR A N 1
ATOM 641 C CA . THR A 1 80 ? 12.977 8.250 -63.814 1.00 32.59 80 THR A CA 1
ATOM 642 C C . THR A 1 80 ? 13.299 6.887 -63.228 1.00 32.59 80 THR A C 1
ATOM 644 O O . THR A 1 80 ? 13.424 6.722 -62.017 1.00 32.59 80 THR A O 1
ATOM 647 N N . SER A 1 81 ? 13.346 5.882 -64.102 1.00 43.12 81 SER A N 1
ATOM 648 C CA . SER A 1 81 ? 13.869 4.556 -63.788 1.00 43.12 81 SER A CA 1
ATOM 649 C C . SER A 1 81 ? 15.350 4.697 -63.430 1.00 43.12 81 SER A C 1
ATOM 651 O O . SER A 1 81 ? 16.226 4.593 -64.281 1.00 43.12 81 SER A O 1
ATOM 653 N N . TYR A 1 82 ? 15.636 4.969 -62.158 1.00 31.16 82 TYR A N 1
ATOM 654 C CA . TYR A 1 82 ? 16.898 4.573 -61.556 1.00 31.16 82 TYR A CA 1
ATOM 655 C C . TYR A 1 82 ? 16.715 3.143 -61.062 1.00 31.16 82 TYR A C 1
ATOM 657 O O . TYR A 1 82 ? 16.376 2.892 -59.907 1.00 31.16 82 TYR A O 1
ATOM 665 N N . ASN A 1 83 ? 16.968 2.192 -61.961 1.00 43.00 83 ASN A N 1
ATOM 666 C CA . ASN A 1 83 ? 17.486 0.886 -61.572 1.00 43.00 83 ASN A CA 1
ATOM 667 C C . ASN A 1 83 ? 18.870 1.110 -60.943 1.00 43.00 83 ASN A C 1
ATOM 669 O O . ASN A 1 83 ? 19.896 0.891 -61.576 1.00 43.00 83 ASN A O 1
ATOM 673 N N . SER A 1 84 ? 18.896 1.610 -59.708 1.00 39.66 84 SER A N 1
ATOM 674 C CA . SER A 1 84 ? 20.075 1.571 -58.853 1.00 39.66 84 SER A CA 1
ATOM 675 C C . SER A 1 84 ? 19.827 0.494 -57.818 1.00 39.66 84 SER A C 1
ATOM 677 O O . SER A 1 84 ? 19.530 0.756 -56.656 1.00 39.66 84 SER A O 1
ATOM 679 N N . SER A 1 85 ? 19.977 -0.751 -58.255 1.00 43.03 85 SER A N 1
ATOM 680 C CA . SER A 1 85 ? 20.411 -1.857 -57.408 1.00 43.03 85 SER A CA 1
ATOM 681 C C . SER A 1 85 ? 21.846 -1.602 -56.920 1.00 43.03 85 SER A C 1
ATOM 683 O O . SER A 1 85 ? 22.737 -2.422 -57.100 1.00 43.03 85 SER A O 1
ATOM 685 N N . THR A 1 86 ? 22.092 -0.433 -56.331 1.00 47.12 86 THR A N 1
ATOM 686 C CA . THR A 1 86 ? 23.165 -0.243 -55.364 1.00 47.12 86 THR A CA 1
ATOM 687 C C . THR A 1 86 ? 22.640 -0.884 -54.098 1.00 47.12 86 THR A C 1
ATOM 689 O O . THR A 1 86 ? 21.811 -0.292 -53.401 1.00 47.12 86 THR A O 1
ATOM 692 N N . SER A 1 87 ? 23.027 -2.141 -53.875 1.00 56.62 87 SER A N 1
ATOM 693 C CA . SER A 1 87 ?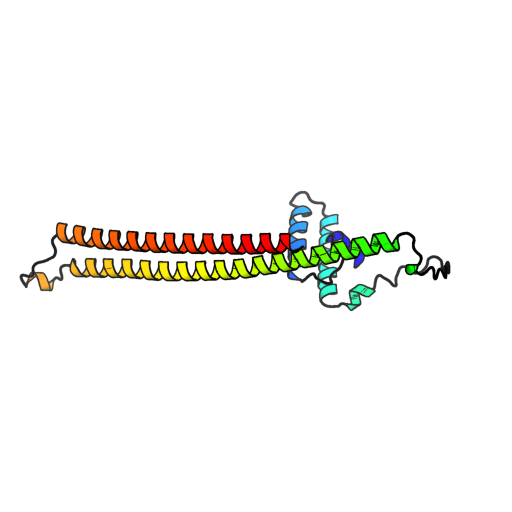 22.732 -2.836 -52.629 1.00 56.62 87 SER A CA 1
ATOM 694 C C . SER A 1 87 ? 23.118 -1.908 -51.478 1.00 56.62 87 SER A C 1
ATOM 696 O O . SER A 1 87 ? 24.226 -1.371 -51.458 1.00 56.62 87 SER A O 1
ATOM 698 N N . PHE A 1 88 ? 22.216 -1.695 -50.516 1.00 59.59 88 PHE A N 1
ATOM 699 C CA . PHE A 1 88 ? 22.541 -0.994 -49.266 1.00 59.59 88 PHE A CA 1
ATOM 700 C C . PHE A 1 88 ? 23.758 -1.636 -48.567 1.00 59.59 88 PHE A C 1
ATOM 702 O O . PHE A 1 88 ? 24.409 -1.003 -47.737 1.00 59.59 88 PHE A O 1
ATOM 709 N N . GLU A 1 89 ? 24.103 -2.870 -48.951 1.00 65.06 89 GLU A N 1
ATOM 710 C CA . GLU A 1 89 ? 25.308 -3.571 -48.528 1.00 65.06 89 GLU A CA 1
ATOM 711 C C . GLU A 1 89 ? 26.622 -2.885 -48.922 1.00 65.06 89 GLU A C 1
ATOM 713 O O . GLU A 1 89 ? 27.588 -3.075 -48.187 1.00 65.06 89 GLU A O 1
ATOM 718 N N . ASP A 1 90 ? 26.648 -2.064 -49.979 1.00 71.19 90 ASP A N 1
ATOM 719 C CA . ASP A 1 90 ? 27.846 -1.347 -50.455 1.00 71.19 90 ASP A CA 1
ATOM 720 C C . ASP A 1 90 ? 27.890 0.126 -49.999 1.00 71.19 90 ASP A C 1
ATOM 722 O O . ASP A 1 90 ? 28.762 0.899 -50.404 1.00 71.19 90 ASP A O 1
ATOM 726 N N . SER A 1 91 ? 26.941 0.554 -49.158 1.00 79.88 91 SER A N 1
ATOM 727 C CA . SER A 1 91 ? 26.900 1.928 -48.654 1.00 79.88 91 SER A CA 1
ATOM 728 C C . SER A 1 91 ? 28.055 2.192 -47.677 1.00 79.88 91 SER A C 1
ATOM 730 O O . SER A 1 91 ? 28.191 1.457 -46.694 1.00 79.88 91 SER A O 1
ATOM 732 N N . PRO A 1 92 ? 28.819 3.297 -47.826 1.00 81.00 92 PRO A N 1
ATOM 733 C CA . PRO A 1 92 ? 29.867 3.677 -46.871 1.00 81.00 92 PRO A CA 1
ATOM 734 C C . PRO A 1 92 ? 29.322 3.986 -45.464 1.00 81.00 92 PRO A C 1
ATOM 736 O O . PRO A 1 92 ? 30.091 4.141 -44.521 1.00 81.00 92 PRO A O 1
ATOM 739 N N . TYR A 1 93 ? 27.996 4.065 -45.305 1.00 81.12 93 TYR A N 1
ATOM 740 C CA . TYR A 1 93 ? 27.316 4.307 -44.032 1.00 81.12 93 TYR A CA 1
ATOM 741 C C . TYR A 1 93 ? 26.774 3.037 -43.361 1.00 81.12 93 TYR A C 1
ATOM 743 O O . TYR A 1 93 ? 26.221 3.133 -42.265 1.00 81.12 93 TYR A O 1
ATOM 751 N N . LYS A 1 94 ? 26.908 1.857 -43.985 1.00 85.19 94 LYS A N 1
ATOM 752 C CA . LYS A 1 94 ? 26.337 0.596 -43.483 1.00 85.19 94 LYS A CA 1
ATOM 753 C C . LYS A 1 94 ? 26.796 0.275 -42.062 1.00 85.19 94 LYS A C 1
ATOM 755 O O . LYS A 1 94 ? 25.964 0.053 -41.191 1.00 85.19 94 LYS A O 1
ATOM 760 N N . GLU A 1 95 ? 28.102 0.327 -41.809 1.00 87.25 95 GLU A N 1
ATOM 761 C CA . GLU A 1 95 ? 28.676 0.021 -40.492 1.00 87.25 95 GLU A CA 1
ATOM 762 C C . GLU A 1 95 ? 28.172 0.990 -39.409 1.00 87.25 95 GLU A C 1
ATOM 764 O O . GLU A 1 95 ? 27.775 0.575 -38.319 1.00 87.25 95 GLU A O 1
ATOM 769 N N . ALA A 1 96 ? 28.121 2.291 -39.717 1.00 82.50 96 ALA A N 1
ATOM 770 C CA . ALA A 1 96 ? 27.607 3.303 -38.797 1.00 82.50 96 ALA A CA 1
ATOM 771 C C . ALA A 1 96 ? 26.116 3.087 -38.483 1.00 82.50 96 ALA A C 1
ATOM 773 O O . ALA A 1 96 ? 25.697 3.220 -37.331 1.00 82.50 96 ALA A O 1
ATOM 774 N N . TYR A 1 97 ? 25.326 2.715 -39.492 1.00 79.19 97 TYR A N 1
ATOM 775 C CA . TYR A 1 97 ? 23.908 2.406 -39.338 1.00 79.19 97 TYR A CA 1
ATOM 776 C C . TYR A 1 97 ? 23.676 1.125 -38.523 1.00 79.19 97 TYR A C 1
ATOM 778 O O . TYR A 1 97 ? 22.866 1.124 -37.598 1.00 79.19 97 TYR A O 1
ATOM 786 N N . GLU A 1 98 ? 24.419 0.051 -38.797 1.00 87.75 98 GLU A N 1
ATOM 787 C CA . GLU A 1 98 ? 24.349 -1.197 -38.028 1.00 87.75 98 GLU A CA 1
ATOM 788 C C . GLU A 1 98 ? 24.750 -0.984 -36.563 1.00 87.75 98 GLU A C 1
ATOM 790 O O . GLU A 1 98 ? 24.087 -1.496 -35.655 1.00 87.75 98 GLU A O 1
ATOM 795 N N . LYS A 1 99 ? 25.778 -0.163 -36.311 1.00 92.56 99 LYS A N 1
ATOM 796 C CA . LYS A 1 99 ? 26.185 0.228 -34.957 1.00 92.56 99 LYS A CA 1
ATOM 797 C C . LYS A 1 99 ? 25.081 0.995 -34.229 1.00 92.56 99 LYS A C 1
ATOM 799 O O . LYS A 1 99 ? 24.803 0.686 -33.070 1.00 92.56 99 LYS A O 1
ATOM 804 N N . LEU A 1 100 ? 24.428 1.944 -34.901 1.00 86.81 100 LEU A N 1
ATOM 805 C CA . LEU A 1 100 ? 23.291 2.682 -34.346 1.00 86.81 100 LEU A CA 1
ATOM 806 C C . LEU A 1 100 ? 22.115 1.747 -34.031 1.00 86.81 100 LEU A C 1
ATOM 808 O O . LEU A 1 100 ? 21.554 1.815 -32.941 1.00 86.81 100 LEU A O 1
ATOM 812 N N . LEU A 1 101 ? 21.769 0.834 -34.943 1.00 85.50 101 LEU A N 1
ATOM 813 C CA . LEU A 1 101 ? 20.711 -0.151 -34.712 1.00 85.50 101 LEU A CA 1
ATOM 814 C C . LEU A 1 101 ? 21.021 -1.065 -33.526 1.00 85.50 101 LEU A C 1
ATOM 816 O O . LEU A 1 101 ? 20.126 -1.373 -32.740 1.00 85.50 101 LEU A O 1
ATOM 820 N N . LYS A 1 102 ? 22.279 -1.494 -33.379 1.00 93.38 102 LYS A N 1
ATOM 821 C CA . LYS A 1 102 ? 22.707 -2.276 -32.217 1.00 93.38 102 LYS A CA 1
ATOM 822 C C . LYS A 1 102 ? 22.509 -1.481 -30.926 1.00 93.38 102 LYS A C 1
ATOM 824 O O . LYS A 1 102 ? 21.913 -2.008 -29.995 1.00 93.38 102 LYS A O 1
ATOM 829 N N . GLN A 1 103 ? 22.940 -0.219 -30.896 1.00 90.75 103 GLN A N 1
ATOM 830 C CA . GLN A 1 103 ? 22.740 0.657 -29.738 1.00 90.75 103 GLN A CA 1
ATOM 831 C C . GLN A 1 103 ? 21.257 0.818 -29.393 1.00 90.75 103 GLN A C 1
ATOM 833 O O . GLN A 1 103 ? 20.893 0.671 -28.233 1.00 90.75 103 GLN A O 1
ATOM 838 N N . ILE A 1 104 ? 20.393 1.053 -30.387 1.00 89.44 104 ILE A N 1
ATOM 839 C CA . ILE A 1 104 ? 18.941 1.163 -30.179 1.00 89.44 104 ILE A CA 1
ATOM 840 C C . ILE A 1 104 ? 18.386 -0.115 -29.540 1.00 89.44 104 ILE A C 1
ATOM 842 O O . ILE A 1 104 ? 17.698 -0.030 -28.528 1.00 89.44 104 ILE A O 1
ATOM 846 N N . ARG A 1 105 ? 18.731 -1.296 -30.070 1.00 90.19 105 ARG A N 1
ATOM 847 C CA . ARG A 1 105 ? 18.282 -2.582 -29.504 1.00 90.19 105 ARG A CA 1
ATOM 848 C C . ARG A 1 105 ? 18.775 -2.800 -28.077 1.00 90.19 105 ARG A C 1
ATOM 850 O O . ARG A 1 105 ? 18.059 -3.381 -27.265 1.00 90.19 105 ARG A O 1
ATOM 857 N N . ASP A 1 106 ? 20.001 -2.381 -27.780 1.00 89.19 106 ASP A N 1
ATOM 858 C CA . ASP A 1 106 ? 20.567 -2.496 -26.439 1.00 89.19 106 ASP A CA 1
ATOM 859 C C . ASP A 1 106 ? 19.813 -1.563 -25.462 1.00 89.19 106 ASP A C 1
ATOM 861 O O . ASP A 1 106 ? 19.410 -2.012 -24.390 1.00 89.19 106 ASP A O 1
ATOM 865 N N . TYR A 1 107 ? 19.470 -0.332 -25.867 1.00 88.62 107 TYR A N 1
ATOM 866 C CA . TYR A 1 107 ? 18.604 0.561 -25.078 1.00 88.62 107 TYR A CA 1
ATOM 867 C C . TYR A 1 107 ? 17.177 0.027 -24.897 1.00 88.62 107 TYR A C 1
ATOM 869 O O . TYR A 1 107 ? 16.629 0.110 -23.800 1.00 88.62 107 TYR A O 1
ATOM 877 N N . GLU A 1 108 ? 16.570 -0.547 -25.938 1.00 90.31 108 GLU A N 1
ATOM 878 C CA . GLU A 1 108 ? 15.232 -1.147 -25.848 1.00 90.31 108 GLU A CA 1
ATOM 879 C C . GLU A 1 108 ? 15.183 -2.272 -24.809 1.00 90.31 108 GLU A C 1
ATOM 881 O O . GLU A 1 108 ? 14.204 -2.389 -24.070 1.00 90.31 108 GLU A O 1
ATOM 886 N N . LYS A 1 109 ? 16.240 -3.090 -24.712 1.00 90.81 109 LYS A N 1
ATOM 887 C CA . LYS A 1 109 ? 16.332 -4.132 -23.679 1.00 90.81 109 LYS A CA 1
ATOM 888 C C . LYS A 1 109 ? 16.325 -3.529 -22.278 1.00 90.81 109 LYS A C 1
ATOM 890 O O . LYS A 1 109 ? 15.530 -3.988 -21.464 1.00 90.81 109 LYS A O 1
ATOM 895 N N . ILE A 1 110 ? 17.143 -2.498 -22.038 1.00 90.69 110 ILE A N 1
ATOM 896 C CA . ILE A 1 110 ? 17.231 -1.804 -20.742 1.00 90.69 110 ILE A CA 1
ATOM 897 C C . ILE A 1 110 ? 15.863 -1.232 -20.353 1.00 90.69 110 ILE A C 1
ATOM 899 O O . ILE A 1 110 ? 15.363 -1.508 -19.264 1.00 90.69 110 ILE A O 1
ATOM 903 N N . ILE A 1 111 ? 15.210 -0.512 -21.270 1.00 91.00 111 ILE A N 1
ATOM 904 C CA . ILE A 1 111 ? 13.888 0.085 -21.032 1.00 91.00 111 ILE A CA 1
ATOM 905 C C . ILE A 1 111 ? 12.856 -0.996 -20.688 1.00 91.00 111 ILE A C 1
ATOM 907 O O . ILE A 1 111 ? 12.087 -0.853 -19.737 1.00 91.00 111 ILE A O 1
ATOM 911 N N . ASN A 1 112 ? 12.838 -2.104 -21.430 1.00 90.31 112 ASN A N 1
ATOM 912 C CA . ASN A 1 112 ? 11.891 -3.187 -21.172 1.00 90.31 112 ASN A CA 1
ATOM 913 C C . ASN A 1 112 ? 12.118 -3.844 -19.800 1.00 90.31 112 ASN A C 1
ATOM 915 O O . ASN A 1 112 ? 11.145 -4.158 -19.107 1.00 90.31 112 ASN A O 1
ATOM 919 N N . SER A 1 113 ? 13.373 -4.020 -19.371 1.00 90.50 113 SER A N 1
ATOM 920 C CA . SER A 1 113 ? 13.676 -4.511 -18.022 1.00 90.50 113 SER A CA 1
ATOM 921 C C . SER A 1 113 ? 13.294 -3.510 -16.927 1.00 90.50 113 SER A C 1
ATOM 923 O O . SER A 1 113 ? 12.732 -3.923 -15.912 1.00 90.50 113 SER A O 1
ATOM 925 N N . GLU A 1 114 ? 13.493 -2.205 -17.137 1.00 92.19 114 GLU A N 1
ATOM 926 C CA . GLU A 1 114 ? 13.050 -1.162 -16.199 1.00 92.19 114 GLU A CA 1
ATOM 927 C C . GLU A 1 114 ? 11.536 -1.193 -15.996 1.00 92.19 114 GLU A C 1
ATOM 929 O O . GLU A 1 114 ? 11.050 -1.224 -14.863 1.00 92.19 114 GLU A O 1
ATOM 934 N N . VAL A 1 115 ? 10.778 -1.243 -17.095 1.00 93.38 115 VAL A N 1
ATOM 935 C CA . VAL A 1 115 ? 9.313 -1.320 -17.062 1.00 93.38 115 VAL A CA 1
ATOM 936 C C . VAL A 1 115 ? 8.849 -2.546 -16.271 1.00 93.38 115 VAL A C 1
ATOM 938 O O . VAL A 1 115 ? 7.900 -2.458 -15.487 1.00 93.38 115 VAL A O 1
ATOM 941 N N . LEU A 1 116 ? 9.529 -3.686 -16.418 1.00 93.31 116 LEU A N 1
ATOM 942 C CA . LEU A 1 116 ? 9.219 -4.899 -15.663 1.00 93.31 116 LEU A CA 1
ATOM 943 C C . LEU A 1 116 ? 9.473 -4.728 -14.154 1.00 93.31 116 LEU A C 1
ATOM 945 O O . LEU A 1 116 ? 8.615 -5.103 -13.346 1.00 93.31 116 LEU A O 1
ATOM 949 N N . ILE A 1 117 ? 10.606 -4.130 -13.766 1.00 93.00 117 ILE A N 1
ATOM 950 C CA . ILE A 1 117 ? 10.927 -3.830 -12.359 1.00 93.00 117 ILE A CA 1
ATOM 951 C C . ILE A 1 117 ? 9.876 -2.887 -11.767 1.00 93.00 117 ILE A C 1
ATOM 953 O O . ILE A 1 117 ? 9.355 -3.152 -10.678 1.00 93.00 117 ILE A O 1
ATOM 957 N N . ILE A 1 118 ? 9.512 -1.823 -12.487 1.00 92.31 118 ILE A N 1
ATOM 958 C CA . ILE A 1 118 ? 8.498 -0.853 -12.055 1.00 92.31 118 ILE A CA 1
ATOM 959 C C . ILE A 1 118 ? 7.158 -1.553 -11.826 1.00 92.31 118 ILE A C 1
ATOM 961 O O . ILE A 1 118 ? 6.600 -1.450 -10.735 1.00 92.31 118 ILE A O 1
ATOM 965 N N . ASN A 1 119 ? 6.677 -2.331 -12.800 1.00 93.75 119 ASN A N 1
ATOM 966 C CA . ASN A 1 119 ? 5.390 -3.021 -12.699 1.00 93.75 119 ASN A CA 1
ATOM 967 C C . ASN A 1 119 ? 5.332 -3.965 -11.493 1.00 93.75 119 ASN A C 1
ATOM 969 O O . ASN A 1 119 ? 4.364 -3.945 -10.729 1.00 93.75 119 ASN A O 1
ATOM 973 N N . ARG A 1 120 ? 6.388 -4.759 -11.281 1.00 93.06 120 ARG A N 1
ATOM 974 C CA . ARG A 1 120 ? 6.485 -5.659 -10.126 1.00 93.06 120 ARG A CA 1
ATOM 975 C C . ARG A 1 120 ? 6.489 -4.887 -8.806 1.00 93.06 120 ARG A C 1
ATOM 977 O O . ARG A 1 120 ? 5.808 -5.274 -7.858 1.00 93.06 120 ARG A O 1
ATOM 984 N N . THR A 1 121 ? 7.224 -3.780 -8.750 1.00 94.62 121 THR A N 1
ATOM 985 C CA . THR A 1 121 ? 7.285 -2.907 -7.569 1.00 94.62 121 THR A CA 1
ATOM 986 C C . THR A 1 121 ? 5.914 -2.328 -7.250 1.00 94.62 121 THR A C 1
ATOM 988 O O . THR A 1 121 ? 5.464 -2.411 -6.111 1.00 94.62 121 THR A O 1
ATOM 991 N N . SER A 1 122 ? 5.213 -1.805 -8.257 1.00 93.50 122 SER A N 1
ATOM 992 C CA . SER A 1 122 ? 3.868 -1.256 -8.095 1.00 93.50 122 SER A CA 1
ATOM 993 C C . SER A 1 122 ? 2.876 -2.301 -7.586 1.00 93.50 122 SER A C 1
ATOM 995 O O . SER A 1 122 ? 2.087 -2.002 -6.693 1.00 93.50 122 SER A O 1
ATOM 997 N N . GLN A 1 123 ? 2.930 -3.537 -8.091 1.00 93.75 123 GLN A N 1
ATOM 998 C CA . GLN A 1 123 ? 2.080 -4.627 -7.598 1.00 93.75 123 GLN A CA 1
ATOM 999 C C . GLN A 1 123 ? 2.351 -4.958 -6.123 1.00 93.75 123 GLN A C 1
ATOM 1001 O O . GLN A 1 123 ? 1.408 -5.105 -5.341 1.00 93.75 123 GLN A O 1
ATOM 1006 N N . ASN A 1 124 ? 3.625 -5.030 -5.728 1.00 94.56 124 ASN A N 1
ATOM 1007 C CA . ASN A 1 124 ? 4.011 -5.284 -4.339 1.00 94.56 124 ASN A CA 1
ATOM 1008 C C . ASN A 1 124 ? 3.540 -4.161 -3.406 1.00 94.56 124 ASN A C 1
ATOM 1010 O O . ASN A 1 124 ? 2.940 -4.441 -2.370 1.00 94.56 124 ASN A O 1
ATOM 1014 N N . VAL A 1 125 ? 3.758 -2.903 -3.801 1.00 94.75 125 VAL A N 1
ATOM 1015 C CA . VAL A 1 125 ? 3.313 -1.718 -3.051 1.00 94.75 125 VAL A CA 1
ATOM 1016 C C . VAL A 1 125 ? 1.796 -1.719 -2.879 1.00 94.75 125 VAL A C 1
ATOM 1018 O O . VAL A 1 125 ? 1.312 -1.575 -1.760 1.00 94.75 125 VAL A O 1
ATOM 1021 N N . ASN A 1 126 ? 1.034 -1.954 -3.950 1.00 95.06 126 ASN A N 1
ATOM 1022 C CA . ASN A 1 126 ? -0.428 -2.001 -3.870 1.00 95.06 126 ASN A CA 1
ATOM 1023 C C . ASN A 1 126 ? -0.912 -3.106 -2.919 1.00 95.06 126 ASN A C 1
ATOM 1025 O O . ASN A 1 126 ? -1.794 -2.875 -2.099 1.00 95.06 126 ASN A O 1
ATOM 1029 N N . THR A 1 127 ? -0.284 -4.283 -2.968 1.00 95.50 127 THR A N 1
ATOM 1030 C CA . THR A 1 127 ? -0.619 -5.397 -2.068 1.00 95.50 127 THR A CA 1
ATOM 1031 C C . THR A 1 127 ? -0.345 -5.047 -0.600 1.00 95.50 127 THR A C 1
ATOM 1033 O O . THR A 1 127 ? -1.137 -5.389 0.284 1.00 95.50 127 THR A O 1
ATOM 1036 N N . GLN A 1 128 ? 0.757 -4.345 -0.322 1.00 96.00 128 GLN A N 1
ATOM 1037 C CA . GLN A 1 128 ? 1.091 -3.879 1.028 1.00 96.00 128 GLN A CA 1
ATOM 1038 C C . GLN A 1 128 ? 0.108 -2.815 1.518 1.00 96.00 128 GLN A C 1
ATOM 1040 O O . GLN A 1 128 ? -0.368 -2.915 2.647 1.00 96.00 128 GLN A O 1
ATOM 1045 N N . ILE A 1 129 ? -0.257 -1.853 0.664 1.00 96.12 129 ILE A N 1
ATOM 1046 C CA . ILE A 1 129 ? -1.271 -0.833 0.964 1.00 96.12 129 ILE A CA 1
ATOM 1047 C C . ILE A 1 129 ? -2.612 -1.491 1.303 1.00 96.12 129 ILE A C 1
ATOM 1049 O O . ILE A 1 129 ? -3.213 -1.170 2.326 1.00 96.12 129 ILE A O 1
ATOM 1053 N N . ASP A 1 130 ? -3.064 -2.451 0.497 1.00 96.44 130 ASP A N 1
ATOM 1054 C CA . ASP A 1 130 ? -4.322 -3.163 0.741 1.00 96.44 130 ASP A CA 1
ATOM 1055 C C . ASP A 1 130 ? -4.300 -3.934 2.064 1.00 96.44 130 ASP A C 1
ATOM 1057 O O . ASP A 1 130 ? -5.288 -3.951 2.803 1.00 96.44 130 ASP A O 1
ATOM 1061 N N . THR A 1 131 ? -3.171 -4.567 2.378 1.00 97.00 131 THR A N 1
ATOM 1062 C CA . THR A 1 131 ? -2.988 -5.313 3.629 1.00 97.00 131 THR A CA 1
ATOM 1063 C C . THR A 1 131 ? -3.011 -4.377 4.835 1.00 97.00 131 THR A C 1
ATOM 1065 O O . THR A 1 131 ? -3.730 -4.640 5.801 1.00 97.00 131 THR A O 1
ATOM 1068 N N . TYR A 1 132 ? -2.290 -3.258 4.758 1.00 97.69 132 TYR A N 1
ATOM 1069 C CA . TYR A 1 132 ? -2.280 -2.219 5.784 1.00 97.69 132 TYR A CA 1
ATOM 1070 C C . TYR A 1 132 ? -3.680 -1.636 6.014 1.00 97.69 132 TYR A C 1
ATOM 1072 O O . TYR A 1 132 ? -4.148 -1.582 7.151 1.00 97.69 132 TYR A O 1
ATOM 1080 N N . ASN A 1 133 ? -4.396 -1.293 4.941 1.00 97.31 133 ASN A N 1
ATOM 1081 C CA . ASN A 1 133 ? -5.749 -0.746 5.027 1.00 97.31 133 ASN A CA 1
ATOM 1082 C C . ASN A 1 133 ? -6.717 -1.723 5.708 1.00 97.31 133 ASN A C 1
ATOM 1084 O O . ASN A 1 133 ? -7.488 -1.322 6.580 1.00 97.31 133 ASN A O 1
ATOM 1088 N N . LYS A 1 134 ? -6.658 -3.017 5.361 1.00 97.88 134 LYS A N 1
ATOM 1089 C CA . LYS A 1 134 ? -7.472 -4.056 6.016 1.00 97.88 134 LYS A CA 1
ATOM 1090 C C . LYS A 1 134 ? -7.159 -4.166 7.507 1.00 97.88 134 LYS A C 1
ATOM 1092 O O . LYS A 1 134 ? -8.082 -4.213 8.314 1.00 97.88 134 LYS A O 1
ATOM 1097 N N . ALA A 1 135 ? -5.880 -4.178 7.876 1.00 97.56 135 ALA A N 1
ATOM 1098 C CA . ALA A 1 135 ? -5.468 -4.241 9.276 1.00 97.56 135 ALA A CA 1
ATOM 1099 C C . ALA A 1 135 ? -5.929 -3.004 10.066 1.00 97.56 135 ALA A C 1
ATOM 1101 O O . ALA A 1 135 ? -6.424 -3.135 11.184 1.00 97.56 135 ALA A O 1
ATOM 1102 N N . HIS A 1 136 ? -5.844 -1.816 9.464 1.00 96.75 136 HIS A N 1
ATOM 1103 C CA . HIS A 1 136 ? -6.303 -0.576 10.082 1.00 96.75 136 HIS A CA 1
ATOM 1104 C C . HIS A 1 136 ? -7.826 -0.565 10.304 1.00 96.75 136 HIS A C 1
ATOM 1106 O O . HIS A 1 136 ? -8.293 -0.079 11.334 1.00 96.75 136 HIS A O 1
ATOM 1112 N N . ILE A 1 137 ? -8.614 -1.115 9.372 1.00 97.88 137 ILE A N 1
ATOM 1113 C CA . ILE A 1 137 ? -10.069 -1.280 9.550 1.00 97.88 137 ILE A CA 1
ATOM 1114 C C . ILE A 1 137 ? -10.358 -2.190 10.747 1.00 97.88 137 ILE A C 1
ATOM 1116 O O . ILE A 1 137 ? -11.108 -1.801 11.635 1.00 97.88 137 ILE A O 1
ATOM 1120 N N . VAL A 1 138 ? -9.709 -3.356 10.819 1.00 98.19 138 VAL A N 1
ATOM 1121 C CA . VAL A 1 138 ? -9.893 -4.305 11.933 1.00 98.19 138 VAL A CA 1
ATOM 1122 C C . VAL A 1 138 ? -9.531 -3.672 13.280 1.00 98.19 138 VAL A C 1
ATOM 1124 O O . VAL A 1 138 ? -10.245 -3.863 14.264 1.00 98.19 138 VAL A O 1
ATOM 1127 N N . LEU A 1 139 ? -8.443 -2.900 13.332 1.00 98.19 139 LEU A N 1
ATOM 1128 C CA . LEU A 1 139 ? -8.019 -2.209 14.548 1.00 98.19 139 LEU A CA 1
ATOM 1129 C C . LEU A 1 139 ? -9.034 -1.145 14.992 1.00 98.19 139 LEU A C 1
ATOM 1131 O O . LEU A 1 139 ? -9.308 -1.001 16.184 1.00 98.19 139 LEU A O 1
ATOM 1135 N N . LYS A 1 140 ? -9.618 -0.418 14.036 1.00 98.06 140 LYS A N 1
ATOM 1136 C CA . LYS A 1 140 ? -10.670 0.560 14.315 1.00 98.06 140 LYS A CA 1
ATOM 1137 C C . LYS A 1 140 ? -11.948 -0.112 14.823 1.00 98.06 140 LYS A C 1
ATOM 1139 O O . LYS A 1 140 ? -12.477 0.307 15.847 1.00 98.06 140 LYS A O 1
ATOM 1144 N N . ASP A 1 141 ? -12.387 -1.187 14.175 1.00 98.25 141 ASP A N 1
ATOM 1145 C CA . ASP A 1 141 ? -13.561 -1.952 14.611 1.00 98.25 141 ASP A CA 1
ATOM 1146 C C . ASP A 1 141 ? -13.373 -2.508 16.033 1.00 98.25 141 ASP A C 1
ATOM 1148 O O . ASP A 1 141 ? -14.307 -2.530 16.839 1.00 98.25 141 ASP A O 1
ATOM 1152 N N . TRP A 1 142 ? -12.150 -2.932 16.372 1.00 98.44 142 TRP A N 1
ATOM 1153 C CA . TRP A 1 142 ? -11.806 -3.357 17.727 1.00 98.44 142 TRP A CA 1
ATOM 1154 C C . TRP A 1 142 ? -11.940 -2.221 18.751 1.00 98.44 142 TRP A C 1
ATOM 1156 O O . TRP A 1 142 ? -12.486 -2.451 19.836 1.00 98.44 142 TRP A O 1
ATOM 1166 N N . LEU A 1 143 ? -11.476 -1.011 18.420 1.00 98.50 143 LEU A N 1
ATOM 1167 C CA . LEU A 1 143 ? -11.610 0.165 19.281 1.00 98.50 143 LEU A CA 1
ATOM 1168 C C . LEU A 1 143 ? -13.086 0.492 19.524 1.00 98.50 143 LEU A C 1
ATOM 1170 O O . LEU A 1 143 ? -13.508 0.579 20.678 1.00 98.50 143 LEU A O 1
ATOM 1174 N N . ASP A 1 144 ? -13.865 0.605 18.448 1.00 97.94 144 ASP A N 1
ATOM 1175 C CA . ASP A 1 144 ? -15.286 0.955 18.508 1.00 97.94 144 ASP A CA 1
ATOM 1176 C C . ASP A 1 144 ? -16.062 -0.060 19.362 1.00 97.94 144 ASP A C 1
ATOM 1178 O O . ASP A 1 144 ? -16.833 0.313 20.251 1.00 97.94 144 ASP A O 1
ATOM 1182 N N . LYS A 1 145 ? -15.793 -1.360 19.177 1.00 98.31 145 LYS A N 1
ATOM 1183 C CA . LYS A 1 145 ? -16.400 -2.422 19.988 1.00 98.31 145 LYS A CA 1
ATOM 1184 C C . LYS A 1 145 ? -15.985 -2.344 21.459 1.00 98.31 145 LYS A C 1
ATOM 1186 O O . LYS A 1 145 ? -16.831 -2.489 22.340 1.00 98.31 145 LYS A O 1
ATOM 1191 N N . SER A 1 146 ? -14.703 -2.114 21.736 1.00 97.81 146 SER A N 1
ATOM 1192 C CA . SER A 1 146 ? -14.182 -2.048 23.108 1.00 97.81 146 SER A CA 1
ATOM 1193 C C . SER A 1 146 ? -14.761 -0.862 23.882 1.00 97.81 146 SER A C 1
ATOM 1195 O O . SER A 1 146 ? -15.093 -0.997 25.062 1.00 97.81 146 SER A O 1
ATOM 1197 N N . LEU A 1 147 ? -14.926 0.284 23.216 1.00 97.38 147 LEU A N 1
ATOM 1198 C CA . LEU A 1 147 ? -15.575 1.461 23.788 1.00 97.38 147 LEU A CA 1
ATOM 1199 C C . LEU A 1 147 ? -17.070 1.219 24.022 1.00 97.38 147 LEU A C 1
ATOM 1201 O O . LEU A 1 147 ? -17.542 1.461 25.131 1.00 97.38 147 LEU A O 1
ATOM 1205 N N . ALA A 1 148 ? -17.790 0.646 23.053 1.00 96.31 148 ALA A N 1
ATOM 1206 C CA . ALA A 1 148 ? -19.207 0.311 23.215 1.00 96.31 148 ALA A CA 1
ATOM 1207 C C . ALA A 1 148 ? -19.453 -0.672 24.378 1.00 96.31 148 ALA A C 1
ATOM 1209 O O . ALA A 1 148 ? -20.398 -0.519 25.153 1.00 96.31 148 ALA A O 1
ATOM 1210 N N . GLU A 1 149 ? -18.580 -1.670 24.553 1.00 96.12 149 GLU A N 1
ATOM 1211 C CA . GLU A 1 149 ? -18.642 -2.590 25.693 1.00 96.12 149 GLU A CA 1
ATOM 1212 C C . GLU A 1 149 ? -18.370 -1.896 27.035 1.00 96.12 149 GLU A C 1
ATOM 1214 O O . GLU A 1 149 ? -18.941 -2.291 28.058 1.00 96.12 149 GLU A O 1
ATOM 1219 N N . LEU A 1 150 ? -17.484 -0.896 27.063 1.00 95.31 150 LEU A N 1
ATOM 1220 C CA . LEU A 1 150 ? -17.215 -0.104 28.263 1.00 95.31 150 LEU A CA 1
ATOM 1221 C C . LEU A 1 150 ? -18.412 0.794 28.609 1.00 95.31 150 LEU A C 1
ATOM 1223 O O . LEU A 1 150 ? -18.808 0.854 29.774 1.00 95.31 150 LEU A O 1
ATOM 1227 N N . GLU A 1 151 ? -19.017 1.432 27.609 1.00 93.50 151 GLU A N 1
ATOM 1228 C CA . GLU A 1 151 ? -20.214 2.263 27.761 1.00 93.50 151 GLU A CA 1
ATOM 1229 C C . GLU A 1 151 ? -21.412 1.453 28.270 1.00 93.50 151 GLU A C 1
ATOM 1231 O O . GLU A 1 151 ? -22.059 1.852 29.239 1.00 93.50 151 GLU A O 1
ATOM 1236 N N . GLU A 1 152 ? -21.669 0.275 27.694 1.00 92.44 152 GLU A N 1
ATOM 1237 C CA . GLU A 1 152 ? -22.766 -0.599 28.129 1.00 92.44 152 GLU A CA 1
ATOM 1238 C C . GLU A 1 152 ? -22.571 -1.095 29.571 1.00 92.44 152 GLU A C 1
ATOM 1240 O O . GLU A 1 152 ? -23.546 -1.243 30.307 1.00 92.44 152 GLU A O 1
ATOM 1245 N N . LYS A 1 153 ? -21.323 -1.302 30.017 1.00 90.38 153 LYS A N 1
ATOM 1246 C CA . LYS A 1 153 ? -21.011 -1.649 31.418 1.00 90.38 153 LYS A CA 1
ATOM 1247 C C . LYS A 1 153 ? -21.197 -0.478 32.383 1.00 90.38 153 LYS A C 1
ATOM 1249 O O . LYS A 1 153 ? -21.471 -0.710 33.558 1.00 90.38 153 LYS A O 1
ATOM 1254 N N . ASN A 1 154 ? -21.017 0.754 31.912 1.00 88.56 154 ASN A N 1
ATOM 1255 C CA . ASN A 1 154 ? -21.202 1.960 32.718 1.00 88.56 154 ASN A CA 1
ATOM 1256 C C . ASN A 1 154 ? -22.675 2.394 32.800 1.00 88.56 154 ASN A C 1
ATOM 1258 O O . ASN A 1 154 ? -23.076 3.137 33.695 1.00 88.56 154 ASN A O 1
ATOM 1262 N N . ARG A 1 155 ? -23.506 1.935 31.861 1.00 87.19 155 ARG A N 1
ATOM 1263 C CA . ARG A 1 155 ? -24.918 2.295 31.795 1.00 87.19 155 ARG A CA 1
ATOM 1264 C C . ARG A 1 155 ? -25.706 1.655 32.942 1.00 87.19 155 ARG A C 1
ATOM 1266 O O . ARG A 1 155 ? -25.902 0.444 32.978 1.00 87.19 155 ARG A O 1
ATOM 1273 N N . ILE A 1 156 ? -26.231 2.483 33.844 1.00 76.94 156 ILE A N 1
ATOM 1274 C CA . ILE A 1 156 ? -27.132 2.031 34.913 1.00 76.94 156 ILE A CA 1
ATOM 1275 C C . ILE A 1 156 ? -28.487 1.673 34.296 1.00 76.94 156 ILE A C 1
ATOM 1277 O O . ILE A 1 156 ? -29.193 2.534 33.762 1.00 76.94 156 ILE A O 1
ATOM 1281 N N . LYS A 1 157 ? -28.869 0.398 34.368 1.00 80.00 157 LYS A N 1
ATOM 1282 C CA . LYS A 1 157 ? -30.202 -0.054 33.957 1.00 80.00 157 LYS A CA 1
ATOM 1283 C C . LYS A 1 157 ? -31.219 0.268 35.048 1.00 80.00 157 LYS A C 1
ATOM 1285 O O . LYS A 1 157 ? -30.941 0.108 36.232 1.00 80.00 157 LYS A O 1
ATOM 1290 N N . TRP A 1 158 ? -32.424 0.688 34.660 1.00 70.19 158 TRP A N 1
ATOM 1291 C CA . TRP A 1 158 ? -33.445 1.139 35.618 1.00 70.19 158 TRP A CA 1
ATOM 1292 C C . TRP A 1 158 ? -33.826 0.063 36.649 1.00 70.19 158 TRP A C 1
ATOM 1294 O O . TRP A 1 158 ? -34.114 0.391 37.795 1.00 70.19 158 TRP A O 1
ATOM 1304 N N . TRP A 1 159 ? -33.774 -1.220 36.279 1.00 68.94 159 TRP A N 1
ATOM 1305 C CA . TRP A 1 159 ? -34.028 -2.335 37.199 1.00 68.94 159 TRP A CA 1
ATOM 1306 C C . TRP A 1 159 ? -32.852 -2.643 38.137 1.00 68.94 159 TRP A C 1
ATOM 1308 O O . TRP A 1 159 ? -33.050 -3.278 39.169 1.00 68.94 159 TRP A O 1
ATOM 1318 N N . GLU A 1 160 ? -31.633 -2.195 37.821 1.00 72.50 160 GLU A N 1
ATOM 1319 C CA . GLU A 1 160 ? -30.460 -2.367 38.690 1.00 72.50 160 GLU A CA 1
ATOM 1320 C C . GLU A 1 160 ? -30.447 -1.370 39.851 1.00 72.50 160 GLU A C 1
ATOM 1322 O O . GLU A 1 160 ? -29.804 -1.632 40.857 1.00 72.50 160 GLU A O 1
ATOM 1327 N N . ILE A 1 161 ? -31.248 -0.301 39.792 1.00 70.62 161 ILE A N 1
ATOM 1328 C CA . ILE A 1 161 ? -31.462 0.613 40.927 1.00 70.62 161 ILE A CA 1
ATOM 1329 C C . ILE A 1 161 ? -32.030 -0.142 42.145 1.00 70.62 161 ILE A C 1
ATOM 1331 O O . ILE A 1 161 ? -31.764 0.221 43.288 1.00 70.62 161 ILE A O 1
ATOM 1335 N N . ALA A 1 162 ? -32.785 -1.221 41.911 1.00 72.62 162 ALA A N 1
ATOM 1336 C CA . ALA A 1 162 ? -33.386 -2.034 42.964 1.00 72.62 162 ALA A CA 1
ATOM 1337 C C . ALA A 1 162 ? -32.436 -3.093 43.562 1.00 72.62 162 ALA A C 1
ATOM 1339 O O . ALA A 1 162 ? -32.782 -3.711 44.568 1.00 72.62 162 ALA A O 1
ATOM 1340 N N . VAL A 1 163 ? -31.255 -3.326 42.969 1.00 73.62 163 VAL A N 1
ATOM 1341 C CA . VAL A 1 163 ? -30.305 -4.360 43.412 1.00 73.62 163 VAL A CA 1
ATOM 1342 C C . VAL A 1 163 ? -28.959 -3.706 43.730 1.00 73.62 163 VAL A C 1
ATOM 1344 O O . VAL A 1 163 ? -28.367 -3.099 42.844 1.00 73.62 163 VAL A O 1
ATOM 1347 N N . PRO A 1 164 ? -28.407 -3.850 44.949 1.00 67.06 164 PRO A N 1
ATOM 1348 C CA . PRO A 1 164 ? -27.138 -3.228 45.312 1.00 67.06 164 PRO A CA 1
ATOM 1349 C C . PRO A 1 164 ? -25.976 -3.939 44.603 1.00 67.06 164 PRO A C 1
ATOM 1351 O O . PRO A 1 164 ? -25.341 -4.843 45.147 1.00 67.06 164 PRO A O 1
ATOM 1354 N N . ARG A 1 165 ? -25.702 -3.551 43.356 1.00 70.25 165 ARG A N 1
ATOM 1355 C CA . ARG A 1 165 ? -24.485 -3.913 42.626 1.00 70.25 165 ARG A CA 1
ATOM 1356 C C . ARG A 1 165 ? -23.480 -2.776 42.724 1.00 70.25 165 ARG A C 1
ATOM 1358 O O . ARG A 1 165 ? -23.835 -1.601 42.684 1.00 70.25 165 ARG A O 1
ATOM 1365 N N . LYS A 1 166 ? -22.199 -3.134 42.831 1.00 77.50 166 LYS A N 1
ATOM 1366 C CA . LYS A 1 166 ? -21.106 -2.165 42.752 1.00 77.50 166 LYS A CA 1
ATOM 1367 C C . LYS A 1 166 ? -20.995 -1.690 41.301 1.00 77.50 166 LYS A C 1
ATOM 1369 O O . LYS A 1 166 ? -20.472 -2.416 40.459 1.00 77.50 166 LYS A O 1
ATOM 1374 N N . HIS A 1 167 ? -21.533 -0.508 41.016 1.00 81.56 167 HIS A N 1
AT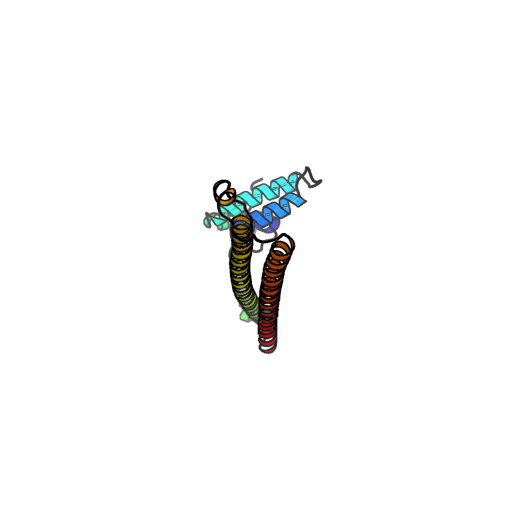OM 1375 C CA . HIS A 1 167 ? -21.333 0.160 39.734 1.00 81.56 167 HIS A CA 1
ATOM 1376 C C . HIS A 1 167 ? -19.886 0.636 39.602 1.00 81.56 167 HIS A C 1
ATOM 1378 O O . HIS A 1 167 ? -19.221 0.921 40.602 1.00 81.56 167 HIS A O 1
ATOM 1384 N N . MET A 1 168 ? -19.412 0.693 38.358 1.00 90.44 168 MET A N 1
ATOM 1385 C CA . MET A 1 168 ? -18.126 1.294 38.031 1.00 90.44 168 MET A CA 1
ATOM 1386 C C . MET A 1 168 ? -18.180 2.772 38.409 1.00 90.44 168 MET A C 1
ATOM 1388 O O . MET A 1 168 ? -19.093 3.482 37.987 1.00 90.44 168 MET A O 1
ATOM 1392 N N . ASP A 1 169 ? -17.239 3.226 39.230 1.00 92.50 169 ASP A N 1
ATOM 1393 C CA . ASP A 1 169 ? -17.139 4.650 39.524 1.00 92.50 169 ASP A CA 1
ATOM 1394 C C . ASP A 1 169 ? -16.479 5.405 38.358 1.00 92.50 169 ASP A C 1
ATOM 1396 O O . ASP A 1 169 ? -15.895 4.824 37.438 1.00 92.50 169 ASP A O 1
ATOM 1400 N N . GLN A 1 170 ? -16.584 6.732 38.389 1.00 91.38 170 GLN A N 1
ATOM 1401 C CA . GLN A 1 170 ? -16.072 7.584 37.320 1.00 91.38 170 GLN A CA 1
ATOM 1402 C C . GLN A 1 170 ? -14.554 7.442 37.119 1.00 91.38 170 GLN A C 1
ATOM 1404 O O . GLN A 1 170 ? -14.083 7.486 35.982 1.00 91.38 170 GLN A O 1
ATOM 1409 N N . ASN A 1 171 ? -13.782 7.243 38.189 1.00 95.50 171 ASN A N 1
ATOM 1410 C CA . ASN A 1 171 ? -12.330 7.099 38.092 1.00 95.50 171 ASN A CA 1
ATOM 1411 C C . ASN A 1 171 ? -11.959 5.747 37.479 1.00 95.50 171 ASN A C 1
ATOM 1413 O O . ASN A 1 171 ? -11.058 5.671 36.639 1.00 95.50 171 ASN A O 1
ATOM 1417 N N . GLU A 1 172 ? -12.670 4.684 37.857 1.00 95.50 172 GLU A N 1
ATOM 1418 C CA . GLU A 1 172 ? -12.516 3.360 37.268 1.00 95.50 172 GLU A CA 1
ATOM 1419 C C . GLU A 1 172 ? -12.855 3.381 35.769 1.00 95.50 172 GLU A C 1
ATOM 1421 O O . GLU A 1 172 ? -12.088 2.841 34.965 1.00 95.50 172 GLU A O 1
ATOM 1426 N N . TYR A 1 173 ? -13.938 4.061 35.374 1.00 95.06 173 TYR A N 1
ATOM 1427 C CA . TYR A 1 173 ? -14.310 4.241 33.968 1.00 95.06 173 TYR A CA 1
ATOM 1428 C C . TYR A 1 173 ? -13.212 4.951 33.176 1.00 95.06 173 TYR A C 1
ATOM 1430 O O . TYR A 1 173 ? -12.748 4.423 32.165 1.00 95.06 173 TYR A O 1
ATOM 1438 N N . ILE A 1 174 ? -12.746 6.108 33.661 1.00 96.12 174 ILE A N 1
ATOM 1439 C CA . ILE A 1 174 ? -11.680 6.887 33.012 1.00 96.12 174 ILE A CA 1
ATOM 1440 C C . ILE A 1 174 ? -10.403 6.050 32.882 1.00 96.12 174 ILE A C 1
ATOM 1442 O O . ILE A 1 174 ? -9.772 6.039 31.826 1.00 96.12 174 ILE A O 1
ATOM 1446 N N . THR A 1 175 ? -10.041 5.298 33.924 1.00 97.69 175 THR A N 1
ATOM 1447 C CA . THR A 1 175 ? -8.860 4.424 33.906 1.00 97.69 175 THR A CA 1
ATOM 1448 C C . THR A 1 175 ? -8.975 3.353 32.821 1.00 97.69 175 THR A C 1
ATOM 1450 O O . THR A 1 175 ? -8.033 3.135 32.057 1.00 97.69 175 THR A O 1
ATOM 1453 N N . ARG A 1 176 ? -10.133 2.689 32.712 1.00 97.69 176 ARG A N 1
ATOM 1454 C CA . ARG A 1 176 ? -10.368 1.664 31.684 1.00 97.69 176 ARG A CA 1
ATOM 1455 C C . ARG A 1 176 ? -10.418 2.258 30.279 1.00 97.69 176 ARG A C 1
ATOM 1457 O O . ARG A 1 176 ? -9.843 1.668 29.370 1.00 97.69 176 ARG A O 1
ATOM 1464 N N . TYR A 1 177 ? -11.053 3.415 30.115 1.00 97.88 177 TYR A N 1
ATOM 1465 C CA . TYR A 1 177 ? -11.100 4.144 28.851 1.00 97.88 177 TYR A CA 1
ATOM 1466 C C . TYR A 1 177 ? -9.687 4.481 28.364 1.00 97.88 177 TYR A C 1
ATOM 1468 O O . TYR A 1 177 ? -9.302 4.082 27.268 1.00 97.88 177 TYR A O 1
ATOM 1476 N N . ASN A 1 178 ? -8.877 5.122 29.212 1.00 98.06 178 ASN A N 1
ATOM 1477 C CA . ASN A 1 178 ? -7.502 5.491 28.872 1.00 98.06 178 ASN A CA 1
ATOM 1478 C C . ASN A 1 178 ? -6.664 4.270 28.485 1.00 98.06 178 ASN A C 1
ATOM 1480 O O . ASN A 1 178 ? -5.908 4.335 27.522 1.00 98.06 178 ASN A O 1
ATOM 1484 N N . LYS A 1 179 ? -6.853 3.139 29.173 1.00 98.56 179 LYS A N 1
ATOM 1485 C CA . LYS A 1 179 ? -6.179 1.883 28.832 1.00 98.56 179 LYS A CA 1
ATOM 1486 C C . LYS A 1 179 ? -6.554 1.365 27.437 1.00 98.56 179 LYS A C 1
ATOM 1488 O O . LYS A 1 179 ? -5.674 0.898 26.721 1.00 98.56 179 LYS A O 1
ATOM 1493 N N . ILE A 1 180 ? -7.828 1.439 27.041 1.00 98.31 180 ILE A N 1
ATOM 1494 C CA . ILE A 1 180 ? -8.271 1.050 25.687 1.00 98.31 180 ILE A CA 1
ATOM 1495 C C . ILE A 1 180 ? -7.609 1.953 24.640 1.00 98.31 180 ILE A C 1
ATOM 1497 O O . ILE A 1 180 ? -7.069 1.457 23.652 1.00 98.31 180 ILE A O 1
ATOM 1501 N N . ILE A 1 181 ? -7.601 3.268 24.880 1.00 98.38 181 ILE A N 1
ATOM 1502 C CA . ILE A 1 181 ? -6.979 4.244 23.977 1.00 98.38 181 ILE A CA 1
ATOM 1503 C C . ILE A 1 181 ? -5.468 4.017 23.857 1.00 98.38 181 ILE A C 1
ATOM 1505 O O . ILE A 1 181 ? -4.930 4.035 22.753 1.00 98.38 181 ILE A O 1
ATOM 1509 N N . GLU A 1 182 ? -4.778 3.767 24.967 1.00 98.38 182 GLU A N 1
ATOM 1510 C CA . GLU A 1 182 ? -3.343 3.478 24.974 1.00 98.38 182 GLU A CA 1
ATOM 1511 C C . GLU A 1 182 ? -3.020 2.213 24.168 1.00 98.38 182 GLU A C 1
ATOM 1513 O O . GLU A 1 182 ? -2.121 2.228 23.328 1.00 98.38 182 GLU A O 1
ATOM 1518 N N . GLN A 1 183 ? -3.801 1.144 24.350 1.00 98.44 183 GLN A N 1
ATOM 1519 C CA . GLN A 1 183 ? -3.649 -0.093 23.580 1.00 98.44 183 GLN A CA 1
ATOM 1520 C C . GLN A 1 183 ? -3.889 0.115 22.080 1.00 98.44 183 GLN A C 1
ATOM 1522 O O . GLN A 1 183 ? -3.104 -0.380 21.271 1.00 98.44 183 GLN A O 1
ATOM 1527 N N . TYR A 1 184 ? -4.930 0.866 21.706 1.00 98.44 184 TYR A N 1
ATOM 1528 C CA . TYR A 1 184 ? -5.191 1.227 20.310 1.00 98.44 184 TYR A CA 1
ATOM 1529 C C . TYR A 1 184 ? -4.016 1.999 19.701 1.00 98.44 184 TYR A C 1
ATOM 1531 O O . TYR A 1 184 ? -3.536 1.652 18.623 1.00 98.44 184 TYR A O 1
ATOM 1539 N N . ASN A 1 185 ? -3.530 3.025 20.404 1.00 98.31 185 ASN A N 1
ATOM 1540 C CA . ASN A 1 185 ? -2.433 3.864 19.933 1.00 98.31 185 ASN A CA 1
ATOM 1541 C C . ASN A 1 185 ? -1.147 3.054 19.745 1.00 98.31 185 ASN A C 1
ATOM 1543 O O . ASN A 1 185 ? -0.464 3.217 18.735 1.00 98.31 185 ASN A O 1
ATOM 1547 N N . GLU A 1 186 ? -0.835 2.156 20.682 1.00 98.50 186 GLU A N 1
ATOM 1548 C CA . GLU A 1 186 ? 0.331 1.279 20.587 1.00 98.50 186 GLU A CA 1
ATOM 1549 C C . GLU A 1 186 ? 0.241 0.347 19.372 1.00 98.50 186 GLU A C 1
ATOM 1551 O O . GLU A 1 186 ? 1.178 0.269 18.578 1.00 98.50 186 GLU A O 1
ATOM 1556 N N . GLN A 1 187 ? -0.902 -0.317 19.178 1.00 98.19 187 GLN A N 1
ATOM 1557 C CA . GLN A 1 187 ? -1.112 -1.201 18.028 1.00 98.19 187 GLN A CA 1
ATOM 1558 C C . GLN A 1 187 ? -1.101 -0.435 16.700 1.00 98.19 187 GLN A C 1
ATOM 1560 O O . GLN A 1 187 ? -0.522 -0.907 15.723 1.00 98.19 187 GLN A O 1
ATOM 1565 N N . SER A 1 188 ? -1.689 0.764 16.663 1.00 97.94 188 SER A N 1
ATOM 1566 C CA . SER A 1 188 ? -1.673 1.630 15.481 1.00 97.94 188 SER A CA 1
ATOM 1567 C C . SER A 1 188 ? -0.246 2.045 15.122 1.00 97.94 188 SER A C 1
ATOM 1569 O O . SER A 1 188 ? 0.148 1.954 13.960 1.00 97.94 188 SER A O 1
ATOM 1571 N N . ARG A 1 189 ? 0.566 2.419 16.121 1.00 98.31 189 ARG A N 1
ATOM 1572 C CA . ARG A 1 189 ? 1.983 2.736 15.920 1.00 98.31 189 ARG A CA 1
ATOM 1573 C C . ARG A 1 189 ? 2.747 1.543 15.353 1.00 98.31 189 ARG A C 1
ATOM 1575 O O . ARG A 1 189 ? 3.412 1.692 14.335 1.00 98.31 189 ARG A O 1
ATOM 1582 N N . GLN A 1 190 ? 2.609 0.363 15.957 1.00 98.00 190 GLN A N 1
ATOM 1583 C CA . GLN A 1 190 ? 3.279 -0.853 15.479 1.00 98.00 190 GLN A CA 1
ATOM 1584 C C . GLN A 1 190 ? 2.884 -1.204 14.040 1.00 98.00 190 GLN A C 1
ATOM 1586 O O . GLN A 1 190 ? 3.737 -1.592 13.240 1.00 98.00 190 GLN A O 1
ATOM 1591 N N . LEU A 1 191 ? 1.604 -1.038 13.694 1.00 97.56 191 LEU A N 1
ATOM 1592 C CA . LEU A 1 191 ? 1.115 -1.260 12.337 1.00 97.56 191 LEU A CA 1
ATOM 1593 C C . LEU A 1 191 ? 1.751 -0.278 11.341 1.00 97.56 191 LEU A C 1
ATOM 1595 O O . LEU A 1 191 ? 2.206 -0.699 10.276 1.00 97.56 191 LEU A O 1
ATOM 1599 N N . ASN A 1 192 ? 1.824 1.007 11.700 1.00 97.75 192 ASN A N 1
ATOM 1600 C CA . ASN A 1 192 ? 2.447 2.045 10.877 1.00 97.75 192 ASN A CA 1
ATOM 1601 C C . ASN A 1 192 ? 3.944 1.791 10.680 1.00 97.75 192 ASN A C 1
ATOM 1603 O O . ASN A 1 192 ? 4.438 1.857 9.556 1.00 97.75 192 ASN A O 1
ATOM 1607 N N . ASP A 1 193 ? 4.660 1.462 11.754 1.00 97.94 193 ASP A N 1
ATOM 1608 C CA . ASP A 1 193 ? 6.095 1.177 11.708 1.00 97.94 193 ASP A CA 1
ATOM 1609 C C . ASP A 1 193 ? 6.383 -0.057 10.842 1.00 97.94 193 ASP A C 1
ATOM 1611 O O . ASP A 1 193 ? 7.283 -0.039 9.997 1.00 97.94 193 ASP A O 1
ATOM 1615 N N . GLY A 1 194 ? 5.570 -1.108 10.992 1.00 97.56 194 GLY A N 1
ATOM 1616 C CA . GLY A 1 194 ? 5.646 -2.312 10.169 1.00 97.56 194 GLY A CA 1
ATOM 1617 C C . GLY A 1 194 ? 5.415 -2.022 8.686 1.00 97.56 194 GLY A C 1
ATOM 1618 O O . GLY A 1 194 ? 6.212 -2.446 7.847 1.00 97.56 194 GLY A O 1
ATOM 1619 N N . PHE A 1 195 ? 4.372 -1.256 8.358 1.00 97.81 195 PHE A N 1
ATOM 1620 C CA . PHE A 1 195 ? 4.079 -0.848 6.983 1.00 97.81 195 PHE A CA 1
ATOM 1621 C C . PHE A 1 195 ? 5.207 -0.001 6.380 1.00 97.81 195 PHE A C 1
ATOM 1623 O O . PHE A 1 195 ? 5.692 -0.303 5.289 1.00 97.81 195 PHE A O 1
ATOM 1630 N N . ASN A 1 196 ? 5.686 1.010 7.108 1.00 97.38 196 ASN A N 1
ATOM 1631 C CA . ASN A 1 196 ? 6.774 1.874 6.653 1.00 97.38 196 ASN A CA 1
ATOM 1632 C C . ASN A 1 196 ? 8.057 1.077 6.380 1.00 97.38 196 ASN A C 1
ATOM 1634 O O . ASN A 1 196 ? 8.705 1.279 5.353 1.00 97.38 196 ASN A O 1
ATOM 1638 N N . SER A 1 197 ? 8.399 0.135 7.262 1.00 97.50 197 SER A N 1
ATOM 1639 C CA . SER A 1 197 ? 9.559 -0.746 7.091 1.00 97.50 197 SER A CA 1
ATOM 1640 C C . SER A 1 197 ? 9.448 -1.610 5.827 1.00 97.50 197 SER A C 1
ATOM 1642 O O . SER A 1 197 ? 10.387 -1.679 5.028 1.00 97.50 197 SER A O 1
ATOM 1644 N N . GLN A 1 198 ? 8.277 -2.210 5.584 1.00 97.19 198 GLN A N 1
ATOM 1645 C CA . GLN A 1 198 ? 8.024 -3.010 4.378 1.00 97.19 198 GLN A CA 1
ATOM 1646 C C . GLN A 1 198 ? 8.111 -2.173 3.096 1.00 97.19 198 GLN A C 1
ATOM 1648 O O . GLN A 1 198 ? 8.724 -2.604 2.113 1.00 97.19 198 GLN A O 1
ATOM 1653 N N . MET A 1 199 ? 7.569 -0.954 3.122 1.00 96.94 199 MET A N 1
ATOM 1654 C CA . MET A 1 199 ? 7.625 -0.030 1.991 1.00 96.94 199 MET A CA 1
ATOM 1655 C C . MET A 1 199 ? 9.063 0.369 1.661 1.00 96.94 199 MET A C 1
ATOM 1657 O O . MET A 1 199 ? 9.482 0.264 0.507 1.00 96.94 199 MET A O 1
ATOM 1661 N N . ILE A 1 200 ? 9.849 0.755 2.671 1.00 97.12 200 ILE A N 1
ATOM 1662 C CA . ILE A 1 200 ? 11.270 1.091 2.503 1.00 97.12 200 ILE A CA 1
ATOM 1663 C C . ILE A 1 200 ? 12.027 -0.091 1.897 1.00 97.12 200 ILE A C 1
ATOM 1665 O O . ILE A 1 200 ? 12.725 0.081 0.898 1.00 97.12 200 ILE A O 1
ATOM 1669 N N . SER A 1 201 ? 11.846 -1.295 2.448 1.00 96.81 201 SER A N 1
ATOM 1670 C CA . SER A 1 201 ? 12.499 -2.502 1.936 1.00 96.81 201 SER A CA 1
ATOM 1671 C C . SER A 1 201 ? 12.121 -2.788 0.480 1.00 96.81 201 SER A C 1
ATOM 1673 O O . SER A 1 201 ? 12.981 -3.115 -0.336 1.00 96.81 201 SER A O 1
ATOM 1675 N N . THR A 1 202 ? 10.849 -2.605 0.122 1.00 96.19 202 THR A N 1
ATOM 1676 C CA . THR A 1 202 ? 10.363 -2.822 -1.247 1.00 96.19 202 THR A CA 1
ATOM 1677 C C . THR A 1 202 ? 11.051 -1.888 -2.234 1.00 96.19 202 THR A C 1
ATOM 1679 O O . THR A 1 202 ? 11.579 -2.356 -3.241 1.00 96.19 202 THR A O 1
ATOM 1682 N N . TYR A 1 203 ? 11.120 -0.591 -1.929 1.00 96.19 203 TYR A N 1
ATOM 1683 C CA . TYR A 1 203 ? 11.802 0.370 -2.797 1.00 96.19 203 TYR A CA 1
ATOM 1684 C C . TYR A 1 203 ? 13.313 0.146 -2.860 1.00 96.19 203 TYR A C 1
ATOM 1686 O O . TYR A 1 203 ? 13.887 0.232 -3.943 1.00 96.19 203 TYR A O 1
ATOM 1694 N N . GLN A 1 204 ? 13.955 -0.181 -1.735 1.00 97.00 204 GLN A N 1
ATOM 1695 C CA . GLN A 1 204 ? 15.384 -0.506 -1.701 1.00 97.00 204 GLN A CA 1
ATOM 1696 C C . GLN A 1 204 ? 15.706 -1.716 -2.582 1.00 97.00 204 GLN A C 1
ATOM 1698 O O . GLN A 1 204 ? 16.651 -1.671 -3.366 1.00 97.00 204 GLN A O 1
ATOM 1703 N N . ASN A 1 205 ? 14.895 -2.773 -2.511 1.00 96.69 205 ASN A N 1
ATOM 1704 C CA . ASN A 1 205 ? 15.075 -3.961 -3.340 1.00 96.69 205 ASN A CA 1
ATOM 1705 C C . ASN A 1 205 ? 14.922 -3.636 -4.830 1.00 96.69 205 ASN A C 1
ATOM 1707 O O . ASN A 1 205 ? 15.754 -4.045 -5.635 1.00 96.69 205 ASN A O 1
ATOM 1711 N N . SER A 1 206 ? 13.899 -2.865 -5.202 1.00 94.75 206 SER A N 1
ATOM 1712 C CA . SER A 1 206 ? 13.691 -2.449 -6.592 1.00 94.75 206 SER A CA 1
ATOM 1713 C C . SER A 1 206 ? 14.813 -1.554 -7.113 1.00 94.75 206 SER A C 1
ATOM 1715 O O . SER A 1 206 ? 15.231 -1.703 -8.259 1.00 94.75 206 SER A O 1
ATOM 1717 N N . PHE A 1 207 ? 15.334 -0.662 -6.271 1.00 95.69 207 PHE A N 1
ATOM 1718 C CA . PHE A 1 207 ? 16.485 0.168 -6.607 1.00 95.69 207 PHE A CA 1
ATOM 1719 C C . PHE A 1 207 ? 17.746 -0.677 -6.826 1.00 95.69 207 PHE A C 1
ATOM 1721 O O . PHE A 1 207 ? 18.444 -0.479 -7.814 1.00 95.69 207 PHE A O 1
ATOM 1728 N N . ASN A 1 208 ? 18.008 -1.663 -5.965 1.00 95.38 208 ASN A N 1
ATOM 1729 C CA . ASN A 1 208 ? 19.148 -2.564 -6.135 1.00 95.38 208 ASN A CA 1
ATOM 1730 C C . ASN A 1 208 ? 19.047 -3.374 -7.436 1.00 95.38 208 ASN A C 1
ATOM 1732 O O . ASN A 1 208 ? 20.020 -3.436 -8.180 1.00 95.38 208 ASN A O 1
ATOM 1736 N N . LEU A 1 209 ? 17.860 -3.904 -7.762 1.00 94.12 209 LEU A N 1
ATOM 1737 C CA . LEU A 1 209 ? 17.622 -4.601 -9.034 1.00 94.12 209 LEU A CA 1
ATOM 1738 C C . LEU A 1 209 ? 17.901 -3.706 -10.246 1.00 94.12 209 LEU A C 1
ATOM 1740 O O . LEU A 1 209 ? 18.487 -4.155 -11.227 1.00 94.12 209 LEU A O 1
ATOM 1744 N N . PHE A 1 210 ? 17.497 -2.439 -10.173 1.00 91.88 210 PHE A N 1
ATOM 1745 C CA . PHE A 1 210 ? 17.781 -1.460 -11.216 1.00 91.88 210 PHE A CA 1
ATOM 1746 C C . PHE A 1 210 ? 19.286 -1.183 -11.352 1.00 91.88 210 PHE A C 1
ATOM 1748 O O . PHE A 1 210 ? 19.814 -1.163 -12.460 1.00 91.88 210 PHE A O 1
ATOM 1755 N N . ILE A 1 211 ? 19.998 -1.013 -10.235 1.00 93.00 211 ILE A N 1
ATOM 1756 C CA . ILE A 1 211 ? 21.451 -0.805 -10.241 1.00 93.00 211 ILE A CA 1
ATOM 1757 C C . ILE A 1 211 ? 22.190 -2.015 -10.818 1.00 93.00 211 ILE A C 1
ATOM 1759 O O . ILE A 1 211 ? 23.142 -1.833 -11.572 1.00 93.00 211 ILE A O 1
ATOM 1763 N N . ASP A 1 212 ? 21.773 -3.235 -10.489 1.00 93.44 212 ASP A N 1
ATOM 1764 C CA . ASP A 1 212 ? 22.409 -4.445 -11.011 1.00 93.44 212 ASP A CA 1
ATOM 1765 C C . ASP A 1 212 ? 22.164 -4.610 -12.516 1.00 93.44 212 ASP A C 1
ATOM 1767 O O . ASP A 1 212 ? 23.108 -4.875 -13.256 1.00 93.44 212 ASP A O 1
ATOM 1771 N N . MET A 1 213 ? 20.955 -4.303 -12.993 1.00 89.81 213 MET A N 1
ATOM 1772 C CA . MET A 1 213 ? 20.642 -4.242 -14.426 1.00 89.81 213 MET A CA 1
ATOM 1773 C C . MET A 1 213 ? 21.550 -3.251 -15.176 1.00 89.81 213 MET A C 1
ATOM 1775 O O . MET A 1 213 ? 22.030 -3.564 -16.262 1.00 89.81 213 MET A O 1
ATOM 1779 N N . LEU A 1 214 ? 21.831 -2.074 -14.603 1.00 86.25 214 LEU A N 1
ATOM 1780 C CA . LEU A 1 214 ? 22.732 -1.094 -15.224 1.00 86.25 214 LEU A CA 1
ATOM 1781 C C . LEU A 1 214 ? 24.201 -1.540 -15.264 1.00 86.25 214 LEU A C 1
ATOM 1783 O O . LEU A 1 214 ? 24.953 -1.028 -16.085 1.00 86.25 214 LEU A O 1
ATOM 1787 N N . LYS A 1 215 ? 24.633 -2.449 -14.382 1.00 91.31 215 LYS A N 1
ATOM 1788 C CA . LYS A 1 215 ? 26.003 -2.995 -14.409 1.00 91.31 215 LYS A CA 1
ATOM 1789 C C . LYS A 1 215 ? 26.181 -4.082 -15.468 1.00 91.31 215 LYS A C 1
ATOM 1791 O O . LYS A 1 215 ? 27.312 -4.344 -15.866 1.00 91.31 215 LYS A O 1
ATOM 1796 N N . GLU A 1 216 ? 25.097 -4.751 -15.853 1.00 85.38 216 GLU A N 1
ATOM 1797 C CA . GLU A 1 216 ? 25.096 -5.831 -16.847 1.00 85.38 216 GLU A CA 1
ATOM 1798 C C . GLU A 1 216 ? 24.938 -5.327 -18.293 1.00 85.38 216 GLU A C 1
ATOM 1800 O O . GLU A 1 216 ? 25.198 -6.086 -19.230 1.00 85.38 216 GLU A O 1
ATOM 1805 N N . ALA A 1 217 ? 24.514 -4.071 -18.467 1.00 76.81 217 ALA A N 1
ATOM 1806 C CA . ALA A 1 217 ? 24.323 -3.395 -19.752 1.00 76.81 217 ALA A CA 1
ATOM 1807 C C . ALA A 1 217 ? 25.613 -2.749 -20.287 1.00 76.81 217 ALA A C 1
ATOM 1809 O O . ALA A 1 217 ? 25.836 -2.842 -21.519 1.00 76.81 217 ALA A O 1
#

pLDDT: mean 84.93, std 15.35, range [31.16, 98.56]

Sequence (217 aa):
MTITYIESLKVFNLSSLDNVDEKQIRTIYHLLAKKYHPDKGGNAEDFIKLREAYAFLKEALINPTKRRTDVESSSNTGQTSYNSSTSFEDSPYKEAYEKLLKQIRDYEKIINSEVLIINRTSQNVNTQIDTYNKAHIVLKDWLDKSLAELEEKNRIKWWEIAVPRKHMDQNEYITRYNKIIEQYNEQSRQLNDGFNSQMISTYQNSFNLFIDMLKEA

Solvent-accessible surface area (backbone atoms only — not comparable to full-atom values): 12752 Å² total; per-residue (Å²): 133,87,79,48,66,70,56,26,29,55,76,69,73,43,95,70,66,90,88,58,52,75,68,53,54,52,50,53,48,55,55,50,45,68,61,26,31,49,97,70,77,22,51,58,68,58,37,49,52,51,52,52,24,49,55,49,53,57,47,37,69,77,38,64,72,61,70,54,67,76,74,73,78,72,80,84,73,77,94,72,85,74,86,64,86,68,55,69,86,76,41,94,55,42,68,64,49,54,52,50,52,50,50,51,54,55,50,52,52,53,50,54,52,50,53,51,51,50,53,54,48,52,53,53,51,52,53,51,50,53,51,51,53,53,52,53,51,54,54,48,54,51,50,56,50,55,51,52,56,51,50,60,67,63,53,82,51,82,75,50,77,81,45,100,66,90,70,73,49,73,66,58,48,52,53,53,50,51,51,52,53,51,53,50,52,52,53,51,49,52,51,50,54,52,50,52,51,53,51,52,50,52,53,52,51,52,50,50,54,52,54,52,53,64,74,77,107

Mean predicted aligned error: 16.24 Å

Foldseek 3Di:
DQQALVNLCVLLVHPDCPPPDLVNLVVSLVVVCCVQPVVNVHDPVSNVSSVNSSVLVNVCVVPVVSNPPVVPPPPDDDPPPPPPPPPPVPDPCNVVVVVVVVVVVVVVVLVVVLVVLVVVLVVQLVVLVVVLVVVLVVLVVVLVVQVVVLVVQQDDDPVCVVPPDDRQDPVNSVVSNVVSVVVSVVVNVVSVVVSVVSNVVSVVVSVVSSVVSVVVD